Protein AF-A0A965GAX6-F1 (afdb_monomer)

Structure (mmCIF, N/CA/C/O backbone):
data_AF-A0A965GAX6-F1
#
_entry.id   AF-A0A965GAX6-F1
#
loop_
_atom_site.group_PDB
_atom_site.id
_atom_site.type_symbol
_atom_site.label_atom_id
_atom_site.label_alt_id
_atom_site.label_comp_id
_atom_site.label_asym_id
_atom_site.label_entity_id
_atom_site.label_seq_id
_atom_site.pdbx_PDB_ins_code
_atom_site.Cartn_x
_atom_site.Cartn_y
_atom_site.Cartn_z
_atom_site.occupancy
_atom_site.B_iso_or_equiv
_atom_site.auth_seq_id
_atom_site.auth_comp_id
_atom_site.auth_asym_id
_atom_site.auth_atom_id
_atom_site.pdbx_PDB_model_num
ATOM 1 N N . MET A 1 1 ? -53.857 -45.441 23.649 1.00 33.44 1 MET A N 1
ATOM 2 C CA . MET A 1 1 ? -52.771 -45.148 22.692 1.00 33.44 1 MET A CA 1
ATOM 3 C C . MET A 1 1 ? -52.715 -43.642 22.526 1.00 33.44 1 MET A C 1
ATOM 5 O O . MET A 1 1 ? -53.704 -43.081 22.079 1.00 33.44 1 MET A O 1
ATOM 9 N N . SER A 1 2 ? -51.611 -43.068 23.014 1.00 37.78 2 SER A N 1
ATOM 10 C CA . SER A 1 2 ? -51.094 -41.694 22.866 1.00 37.78 2 SER A CA 1
ATOM 11 C C . SER A 1 2 ? -52.055 -40.510 23.043 1.00 37.78 2 SER A C 1
ATOM 13 O O . SER A 1 2 ? -52.639 -40.011 22.083 1.00 37.78 2 SER A O 1
ATOM 15 N N . GLU A 1 3 ? -52.110 -40.015 24.280 1.00 40.03 3 GLU A N 1
ATOM 16 C CA . GLU A 1 3 ? -52.173 -38.578 24.556 1.00 40.03 3 GLU A CA 1
ATOM 17 C C . GLU A 1 3 ? -50.834 -37.959 24.119 1.00 40.03 3 GLU A C 1
ATOM 19 O O . GLU A 1 3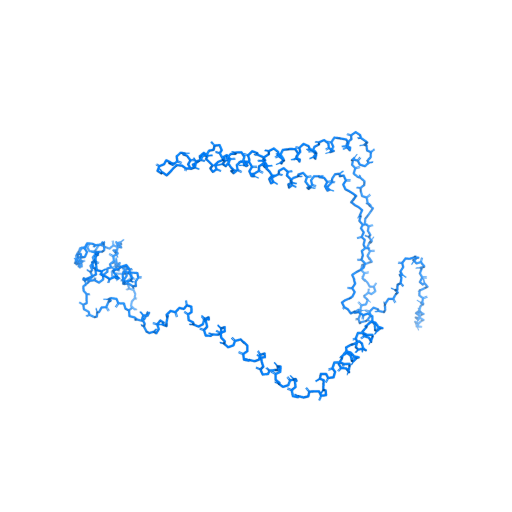 ? -49.796 -38.398 24.601 1.00 40.03 3 GLU A O 1
ATOM 24 N N . ASP A 1 4 ? -50.847 -36.969 23.226 1.00 37.69 4 ASP A N 1
ATOM 25 C CA . ASP A 1 4 ? -49.712 -36.057 23.028 1.00 37.69 4 ASP A CA 1
ATOM 26 C C . ASP A 1 4 ? -50.221 -34.634 23.263 1.00 37.69 4 ASP A C 1
ATOM 28 O O . ASP A 1 4 ? -50.725 -33.948 22.367 1.00 37.69 4 ASP A O 1
ATOM 32 N N . SER A 1 5 ? -50.149 -34.222 24.529 1.00 36.03 5 SER A N 1
ATOM 33 C CA . SER A 1 5 ? -50.304 -32.831 24.936 1.00 36.03 5 SER A CA 1
ATOM 34 C C . SER A 1 5 ? -49.083 -32.060 24.442 1.00 36.03 5 SER A C 1
ATOM 36 O O . SER A 1 5 ? -47.985 -32.213 24.974 1.00 36.03 5 SER A O 1
ATOM 38 N N . LYS A 1 6 ? -49.251 -31.230 23.409 1.00 36.69 6 LYS A N 1
ATOM 39 C CA . LYS A 1 6 ? -48.277 -30.182 23.086 1.00 36.69 6 LYS A CA 1
ATOM 40 C C . LYS A 1 6 ? -48.389 -29.096 24.149 1.00 36.69 6 LYS A C 1
ATOM 42 O O . LYS A 1 6 ? -49.099 -28.108 23.966 1.00 36.69 6 LYS A O 1
ATOM 47 N N . ASP A 1 7 ? -47.715 -29.312 25.270 1.00 33.94 7 ASP A N 1
ATOM 48 C CA . ASP A 1 7 ? -47.610 -28.322 26.329 1.00 33.94 7 ASP A CA 1
ATOM 49 C C . ASP A 1 7 ? -46.829 -27.108 25.810 1.00 33.94 7 ASP A C 1
ATOM 51 O O . ASP A 1 7 ? -45.638 -27.163 25.501 1.00 33.94 7 ASP A O 1
ATOM 55 N N . LEU A 1 8 ? -47.545 -25.990 25.696 1.00 38.66 8 LEU A N 1
ATOM 56 C CA . LEU A 1 8 ? -46.995 -24.659 25.479 1.00 38.66 8 LEU A CA 1
ATOM 57 C C . LEU A 1 8 ? -46.108 -24.307 26.678 1.00 38.66 8 LEU A C 1
ATOM 59 O O . LEU A 1 8 ? -46.596 -23.922 27.744 1.00 38.66 8 LEU A O 1
ATOM 63 N N . VAL A 1 9 ? -44.795 -24.457 26.512 1.00 38.19 9 VAL A N 1
ATOM 64 C CA . VAL A 1 9 ? -43.816 -24.067 27.528 1.00 38.19 9 VAL A CA 1
ATOM 65 C C . VAL A 1 9 ? -43.869 -22.551 27.702 1.00 38.19 9 VAL A C 1
ATOM 67 O O . VAL A 1 9 ? -43.568 -21.779 26.794 1.00 38.19 9 VAL A O 1
ATOM 70 N N . LYS A 1 10 ? -44.281 -22.135 28.901 1.00 36.78 10 LYS A N 1
ATOM 71 C CA . LYS A 1 10 ? -44.356 -20.740 29.335 1.00 36.78 10 LYS A CA 1
ATOM 72 C C . LYS A 1 10 ? -42.957 -20.115 29.314 1.00 36.78 10 LYS A C 1
ATOM 74 O O . LYS A 1 10 ? -42.050 -20.565 30.010 1.00 36.78 10 LYS A O 1
ATOM 79 N N . GLN A 1 11 ? -42.829 -19.073 28.505 1.00 38.09 11 GLN A N 1
ATOM 80 C CA . GLN A 1 11 ? -41.646 -18.250 28.292 1.00 38.09 11 GLN A CA 1
ATOM 81 C C . GLN A 1 11 ? -41.170 -17.620 29.612 1.00 38.09 11 GLN A C 1
ATOM 83 O O . GLN A 1 11 ? -41.944 -16.977 30.325 1.00 38.09 11 GLN A O 1
ATOM 88 N N . VAL A 1 12 ? -39.904 -17.856 29.965 1.00 38.06 12 VAL A N 1
ATOM 89 C CA . VAL A 1 12 ? -39.266 -17.296 31.163 1.00 38.06 12 VAL A CA 1
ATOM 90 C C . VAL A 1 12 ? -38.722 -15.910 30.823 1.00 38.06 12 VAL A C 1
ATOM 92 O O . VAL A 1 12 ? -37.921 -15.751 29.910 1.00 38.06 12 VAL A O 1
ATOM 95 N N . ASP A 1 13 ? -39.193 -14.933 31.587 1.00 38.88 13 ASP A N 1
ATOM 96 C CA . ASP A 1 13 ? -38.964 -13.491 31.494 1.00 38.88 13 ASP A CA 1
ATOM 97 C C . ASP A 1 13 ? -37.466 -13.106 31.554 1.00 38.88 13 ASP A C 1
ATOM 99 O O . ASP A 1 13 ? -36.865 -13.031 32.632 1.00 38.88 13 ASP A O 1
ATOM 103 N N . SER A 1 14 ? -36.842 -12.859 30.393 1.00 39.47 14 SER A N 1
ATOM 104 C CA . SER A 1 14 ? -35.519 -12.229 30.296 1.00 39.47 14 SER A CA 1
ATOM 105 C C . SER A 1 14 ? -35.677 -10.737 29.998 1.00 39.47 14 SER A C 1
ATOM 107 O O . SER A 1 14 ? -35.885 -10.330 28.858 1.00 39.47 14 SER A O 1
ATOM 109 N N . ARG A 1 15 ? -35.542 -9.919 31.043 1.00 33.81 15 ARG A N 1
ATOM 110 C CA . ARG A 1 15 ? -35.735 -8.454 31.091 1.00 33.81 15 ARG A CA 1
ATOM 111 C C . ARG A 1 15 ? -34.813 -7.587 30.195 1.00 33.81 15 ARG A C 1
ATOM 113 O O . ARG A 1 15 ? -34.631 -6.412 30.496 1.00 33.81 15 ARG A O 1
ATOM 120 N N . TYR A 1 16 ? -34.247 -8.119 29.107 1.00 40.03 16 TYR A N 1
ATOM 121 C CA . TYR A 1 16 ? -33.318 -7.397 28.217 1.00 40.03 16 TYR A CA 1
ATOM 122 C C . TYR A 1 16 ? -33.549 -7.579 26.700 1.00 40.03 16 TYR A C 1
ATOM 124 O O . TYR A 1 16 ? -32.752 -7.064 25.920 1.00 40.03 16 TYR A O 1
ATOM 132 N N . SER A 1 17 ? -34.610 -8.251 26.235 1.00 41.00 17 SER A N 1
ATOM 133 C CA . SER A 1 17 ? -34.906 -8.338 24.792 1.00 41.00 17 SER A CA 1
ATOM 134 C C . SER A 1 17 ? -35.806 -7.180 24.349 1.00 41.00 17 SER A C 1
ATOM 136 O O . SER A 1 17 ? -37.013 -7.202 24.587 1.00 41.00 17 SER A O 1
ATOM 138 N N . GLU A 1 18 ? -35.242 -6.158 23.706 1.00 48.66 18 GLU A N 1
ATOM 139 C CA . GLU A 1 18 ? -36.025 -4.991 23.267 1.00 48.66 18 GLU A CA 1
ATOM 140 C C . GLU A 1 18 ? -36.975 -5.322 22.093 1.00 48.66 18 GLU A C 1
ATOM 142 O O . GLU A 1 18 ? -37.971 -4.632 21.922 1.00 48.66 18 GLU A O 1
ATOM 147 N N . HIS A 1 19 ? -36.763 -6.429 21.359 1.00 50.81 19 HIS A N 1
ATOM 148 C CA . HIS A 1 19 ? -37.740 -7.001 20.418 1.00 50.81 19 HIS A CA 1
ATOM 149 C C . HIS A 1 19 ? -37.522 -8.509 20.198 1.00 50.81 19 HIS A C 1
ATOM 151 O O . HIS A 1 19 ? -36.424 -8.930 19.843 1.00 50.81 19 HIS A O 1
ATOM 157 N N . GLU A 1 20 ? -38.578 -9.314 20.346 1.00 47.25 20 GLU A N 1
ATOM 158 C CA . GLU A 1 20 ? -38.609 -10.704 19.874 1.00 47.25 20 GLU A CA 1
ATOM 159 C C . GLU A 1 20 ? -39.008 -10.742 18.398 1.00 47.25 20 GLU A C 1
ATOM 161 O O . GLU A 1 20 ? -40.070 -10.249 18.016 1.00 47.25 20 GLU A O 1
ATOM 166 N N . TYR A 1 21 ? -38.156 -11.326 17.558 1.00 55.50 21 TYR A N 1
ATOM 167 C CA . TYR A 1 21 ? -38.427 -11.497 16.133 1.00 55.50 21 TYR A CA 1
ATOM 168 C C . TYR A 1 21 ? -38.788 -12.955 15.837 1.00 55.50 21 TYR A C 1
ATOM 170 O O . TYR A 1 21 ? -38.125 -13.873 16.320 1.00 55.50 21 TYR A O 1
ATOM 178 N N . GLU A 1 22 ? -39.803 -13.178 14.996 1.00 55.16 22 GLU A N 1
ATOM 179 C CA . GLU A 1 22 ? -40.126 -14.520 14.506 1.00 55.16 22 GLU A CA 1
ATOM 180 C C . GLU A 1 22 ? -38.924 -15.115 13.757 1.00 55.16 22 GLU A C 1
ATOM 182 O O . GLU A 1 22 ? -38.355 -14.505 12.849 1.00 55.16 22 GLU A O 1
ATOM 187 N N . THR A 1 23 ? -38.544 -16.341 14.110 1.00 55.00 23 THR A N 1
ATOM 188 C CA . THR A 1 23 ? -37.347 -17.045 13.619 1.00 55.00 23 THR A CA 1
ATOM 189 C C . THR A 1 23 ? -37.409 -17.467 12.140 1.00 55.00 23 THR A C 1
ATOM 191 O O . THR A 1 23 ? -36.519 -18.171 11.651 1.00 55.00 23 THR A O 1
ATOM 194 N N . GLY A 1 24 ? -38.412 -17.008 11.387 1.00 65.44 24 GLY A N 1
ATOM 195 C CA . GLY A 1 24 ? -38.603 -17.324 9.973 1.00 65.44 24 GLY A CA 1
ATOM 196 C C . GLY A 1 24 ? -38.674 -18.835 9.716 1.00 65.44 24 GLY A C 1
ATOM 197 O O . GLY A 1 24 ? -39.290 -19.580 10.466 1.00 65.44 24 GLY A O 1
ATOM 198 N N . LEU A 1 25 ? -38.020 -19.303 8.647 1.00 56.28 25 LEU A N 1
ATOM 199 C CA . LEU A 1 25 ? -38.002 -20.713 8.215 1.00 56.28 25 LEU A CA 1
ATOM 200 C C . LEU A 1 25 ? -36.963 -21.589 8.947 1.00 56.28 25 LEU A C 1
ATOM 202 O O . LEU A 1 25 ? -36.591 -22.656 8.453 1.00 56.28 25 LEU A O 1
ATOM 206 N N . ARG A 1 26 ? -36.430 -21.143 10.090 1.00 55.78 26 ARG A N 1
ATOM 207 C CA . ARG A 1 26 ? -35.401 -21.894 10.814 1.00 55.78 26 ARG A CA 1
ATOM 208 C C . ARG A 1 26 ? -36.009 -23.172 11.401 1.00 55.78 26 ARG A C 1
ATOM 210 O O . ARG A 1 26 ? -36.805 -23.113 12.329 1.00 55.78 26 ARG A O 1
ATOM 217 N N . VAL A 1 27 ? -35.597 -24.329 10.882 1.00 60.97 27 VAL A N 1
ATOM 218 C CA . VAL A 1 27 ? -35.915 -25.637 11.474 1.00 60.97 27 VAL A CA 1
ATOM 219 C C . VAL A 1 27 ? -35.155 -25.748 12.795 1.00 60.97 27 VAL A C 1
ATOM 221 O O . VAL A 1 27 ? -33.930 -25.865 12.812 1.00 60.97 27 VAL A O 1
ATOM 224 N N . ILE A 1 28 ? -35.877 -25.641 13.908 1.00 63.84 28 ILE A N 1
ATOM 225 C CA . ILE A 1 28 ? -35.333 -25.879 15.245 1.00 63.84 28 ILE A CA 1
ATOM 226 C C . ILE A 1 28 ? -35.359 -27.393 15.446 1.00 63.84 28 ILE A C 1
ATOM 228 O O . ILE A 1 28 ? -36.426 -27.987 15.563 1.00 63.84 28 ILE A O 1
ATOM 232 N N . HIS A 1 29 ? -34.191 -28.029 15.417 1.00 67.56 29 HIS A N 1
ATOM 233 C CA . HIS A 1 29 ? -34.081 -29.433 15.798 1.00 67.56 29 HIS A CA 1
ATOM 234 C C . HIS A 1 29 ? -34.275 -29.533 17.315 1.00 67.56 29 HIS A C 1
ATOM 236 O O . HIS A 1 29 ? -33.551 -28.875 18.057 1.00 67.56 29 HIS A O 1
ATOM 242 N N . GLU A 1 30 ? -35.241 -30.330 17.775 1.00 69.81 30 GLU A N 1
ATOM 243 C CA . GLU A 1 30 ? -35.495 -30.535 19.212 1.00 69.81 30 GLU A CA 1
ATOM 244 C C . GLU A 1 30 ? -34.279 -31.150 19.928 1.00 69.81 30 GLU A C 1
ATOM 246 O O . GLU A 1 30 ? -34.018 -30.835 21.086 1.00 69.81 30 GLU A O 1
ATOM 251 N N . ASP A 1 31 ? -33.465 -31.916 19.192 1.00 73.50 31 ASP A N 1
ATOM 252 C CA . ASP A 1 31 ? -32.196 -32.492 19.654 1.00 73.50 31 ASP A CA 1
ATOM 253 C C . ASP A 1 31 ? -30.989 -31.537 19.512 1.00 73.50 31 ASP A C 1
ATOM 255 O O . ASP A 1 31 ? -29.836 -31.952 19.662 1.00 73.50 31 ASP A O 1
ATOM 259 N N . ALA A 1 32 ? -31.203 -30.261 19.167 1.00 74.81 32 ALA A N 1
ATOM 260 C CA . ALA A 1 32 ? -30.107 -29.305 19.050 1.00 74.81 32 ALA A CA 1
ATOM 261 C C . ALA A 1 32 ? -29.446 -29.075 20.416 1.00 74.81 32 ALA A C 1
ATOM 263 O O . ALA A 1 32 ? -30.103 -28.751 21.406 1.00 74.81 32 ALA A O 1
ATOM 264 N N . VAL A 1 33 ? -28.116 -29.193 20.452 1.00 77.81 33 VAL A N 1
ATOM 265 C CA . VAL A 1 33 ? -27.318 -28.870 21.639 1.00 77.81 33 VAL A CA 1
ATOM 266 C C . VAL A 1 33 ? -27.621 -27.430 22.053 1.00 77.81 33 VAL A C 1
ATOM 268 O O . VAL A 1 33 ? -27.423 -26.496 21.273 1.00 77.81 33 VAL A O 1
ATOM 271 N N . LYS A 1 34 ? -28.130 -27.264 23.278 1.00 77.88 34 LYS A N 1
ATOM 272 C CA . LYS A 1 34 ? -28.469 -25.957 23.842 1.00 77.88 34 LYS A CA 1
ATOM 273 C C . LYS A 1 34 ? -27.212 -25.096 23.928 1.00 77.88 34 LYS A C 1
ATOM 275 O O . LYS A 1 34 ? -26.165 -25.590 24.343 1.00 77.88 34 LYS A O 1
ATOM 280 N N . ASP A 1 35 ? -27.339 -23.826 23.555 1.00 77.75 35 ASP A N 1
ATOM 281 C CA . ASP A 1 35 ? -26.246 -22.865 23.676 1.00 77.75 35 ASP A CA 1
ATOM 282 C C . ASP A 1 35 ? -25.767 -22.822 25.142 1.00 77.75 35 ASP A C 1
ATOM 284 O O . ASP A 1 35 ? -26.579 -22.530 26.031 1.00 77.75 35 ASP A O 1
ATOM 288 N N . PRO A 1 36 ? -24.495 -23.171 25.424 1.00 79.19 36 PRO A N 1
ATOM 289 C CA . PRO A 1 36 ? -23.956 -23.148 26.780 1.00 79.19 36 PRO A CA 1
ATOM 290 C C . PRO A 1 36 ? -23.852 -21.727 27.361 1.00 79.19 36 PRO A C 1
ATOM 292 O O . PRO A 1 36 ? -23.627 -21.594 28.564 1.00 79.19 36 PRO A O 1
ATOM 295 N N . GLY A 1 37 ? -24.058 -20.682 26.552 1.00 82.31 37 GLY A N 1
ATOM 296 C CA . GLY A 1 37 ? -23.963 -19.288 26.967 1.00 82.31 37 GLY A CA 1
ATOM 297 C C . GLY A 1 37 ? -22.517 -18.805 27.094 1.00 82.31 37 GLY A C 1
ATOM 298 O O . GLY A 1 37 ? -21.566 -19.498 26.729 1.00 82.31 37 GLY A O 1
ATOM 299 N N . LEU A 1 38 ? -22.350 -17.582 27.604 1.00 79.38 38 LEU A N 1
ATOM 300 C CA . LEU A 1 38 ? -21.030 -16.993 27.825 1.00 79.38 38 LEU A CA 1
ATOM 301 C C . LEU A 1 38 ? -20.312 -17.650 29.005 1.00 79.38 38 LEU A C 1
ATOM 303 O O . LEU A 1 38 ? -20.889 -17.845 30.078 1.00 79.38 38 LEU A O 1
ATOM 307 N N . GLU A 1 39 ? -19.026 -17.943 28.817 1.00 82.12 39 GLU A N 1
ATOM 308 C CA . GLU A 1 39 ? -18.168 -18.390 29.908 1.00 82.12 39 GLU A CA 1
ATOM 309 C C . GLU A 1 39 ? -17.978 -17.279 30.962 1.00 82.12 39 GLU A C 1
ATOM 311 O O . GLU A 1 39 ? -18.010 -16.092 30.626 1.00 82.12 39 GLU A O 1
ATOM 316 N N . PRO A 1 40 ? -17.791 -17.621 32.253 1.00 84.25 40 PRO A N 1
ATOM 317 C CA . PRO A 1 40 ? -17.543 -16.618 33.282 1.00 84.25 40 PRO A CA 1
ATOM 318 C C . PRO A 1 40 ? -16.272 -15.807 32.996 1.00 84.25 40 PRO A C 1
ATOM 320 O O . PRO A 1 40 ? -15.191 -16.381 32.852 1.00 84.25 40 PRO A O 1
ATOM 323 N N . HIS A 1 41 ? -16.396 -14.476 33.000 1.00 84.38 41 HIS A N 1
ATOM 324 C CA . HIS A 1 41 ? -15.281 -13.561 32.751 1.00 84.38 41 HIS A CA 1
ATOM 325 C C . HIS A 1 41 ? -14.085 -13.839 33.675 1.00 84.38 41 HIS A C 1
ATOM 327 O O . HIS A 1 41 ? -14.193 -13.847 34.912 1.00 84.38 41 HIS A O 1
ATOM 333 N N . ARG A 1 42 ? -12.906 -14.035 33.079 1.00 85.31 42 ARG A N 1
ATOM 334 C CA . ARG A 1 42 ? -11.678 -14.317 33.823 1.00 85.31 42 ARG A CA 1
ATOM 335 C C . ARG A 1 42 ? -10.947 -13.026 34.187 1.00 85.31 42 ARG A C 1
ATOM 337 O O . ARG A 1 42 ? -10.139 -12.515 33.424 1.00 85.31 42 ARG A O 1
ATOM 344 N N . VAL A 1 43 ? -11.088 -12.617 35.445 1.00 86.00 43 VAL A N 1
ATOM 345 C CA . VAL A 1 43 ? -10.400 -11.434 35.991 1.00 86.00 43 VAL A CA 1
ATOM 346 C C . VAL A 1 43 ? -8.868 -11.570 35.935 1.00 86.00 43 VAL A C 1
ATOM 348 O O . VAL A 1 43 ? -8.296 -12.536 36.473 1.00 86.00 43 VAL A O 1
ATOM 351 N N . ARG A 1 44 ? -8.187 -10.574 35.352 1.00 87.19 44 ARG A N 1
ATOM 352 C CA . ARG A 1 44 ? -6.722 -10.546 35.208 1.00 87.19 44 ARG A CA 1
ATOM 353 C C . ARG A 1 44 ? -6.024 -10.226 36.531 1.00 87.19 44 ARG A C 1
ATOM 355 O O . ARG A 1 44 ? -6.618 -9.785 37.511 1.00 87.19 44 ARG A O 1
ATOM 362 N N . MET A 1 45 ? -4.710 -10.449 36.579 1.00 86.94 45 MET A N 1
ATOM 363 C CA . MET A 1 45 ? -3.904 -10.124 37.768 1.00 86.94 45 MET A CA 1
ATOM 364 C C . MET A 1 45 ? -3.764 -8.614 38.000 1.00 86.94 45 MET A C 1
ATOM 366 O O . MET A 1 45 ? -3.626 -8.186 39.145 1.00 86.94 45 MET A O 1
ATOM 370 N N . THR A 1 46 ? -3.792 -7.824 36.927 1.00 87.62 46 THR A N 1
ATOM 371 C CA . THR A 1 46 ? -3.760 -6.357 36.973 1.00 87.62 46 THR A CA 1
ATOM 372 C C . THR A 1 46 ? -5.010 -5.799 37.644 1.00 87.62 46 THR A C 1
ATOM 374 O O . THR A 1 46 ? -4.877 -4.946 38.512 1.00 87.62 46 THR A O 1
ATOM 377 N N . ASP A 1 47 ? -6.181 -6.377 37.371 1.00 86.75 47 ASP A N 1
ATOM 378 C CA . ASP A 1 47 ? -7.450 -5.961 37.984 1.00 86.75 47 ASP A CA 1
ATOM 379 C C . ASP A 1 47 ? -7.544 -6.361 39.473 1.00 86.75 47 ASP A C 1
ATOM 381 O O . ASP A 1 47 ? -8.183 -5.689 40.278 1.00 86.75 47 ASP A O 1
ATOM 385 N N . LYS A 1 48 ? -6.867 -7.446 39.880 1.00 89.88 48 LYS A N 1
ATOM 386 C CA . LYS A 1 48 ? -6.841 -7.918 41.281 1.00 89.88 48 LYS A CA 1
ATOM 387 C C . LYS A 1 48 ? -5.877 -7.140 42.177 1.00 89.88 48 LYS A C 1
ATOM 389 O O . LYS A 1 48 ? -6.015 -7.172 43.399 1.00 89.88 48 LYS A O 1
ATOM 394 N N . SER A 1 49 ? -4.833 -6.532 41.611 1.00 92.62 49 SER A N 1
ATOM 395 C CA . SER A 1 49 ? -3.709 -5.997 42.381 1.00 92.62 49 SER A CA 1
ATOM 396 C C . SER A 1 49 ? -3.168 -4.700 41.794 1.00 92.62 49 SER A C 1
ATOM 398 O O . SER A 1 49 ? -2.484 -4.700 40.770 1.00 92.62 49 SER A O 1
ATOM 400 N N . VAL A 1 50 ? -3.301 -3.619 42.568 1.00 92.88 50 VAL A N 1
ATOM 401 C CA . VAL A 1 50 ? -2.750 -2.285 42.254 1.00 92.88 50 VAL A CA 1
ATOM 402 C C . VAL A 1 50 ? -1.242 -2.326 41.960 1.00 92.88 50 VAL A C 1
ATOM 404 O O . VAL A 1 50 ? -0.718 -1.532 41.181 1.00 92.88 50 VAL A O 1
ATOM 407 N N . LYS A 1 51 ? -0.494 -3.258 42.569 1.00 94.19 51 LYS A N 1
ATOM 408 C CA . LYS A 1 51 ? 0.945 -3.417 42.298 1.00 94.19 51 LYS A CA 1
ATOM 409 C C . LYS A 1 51 ? 1.202 -3.913 40.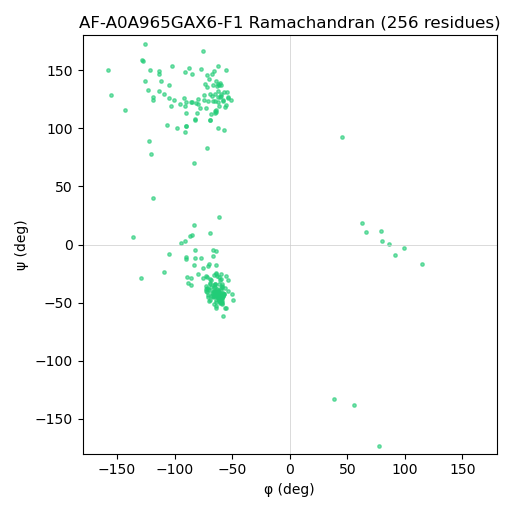871 1.00 94.19 51 LYS A C 1
ATOM 411 O O . LYS A 1 51 ? 2.135 -3.437 40.227 1.00 94.19 51 LYS A O 1
ATOM 416 N N . HIS A 1 52 ? 0.402 -4.866 40.396 1.00 91.19 52 HIS A N 1
ATOM 417 C CA . HIS A 1 52 ? 0.542 -5.439 39.0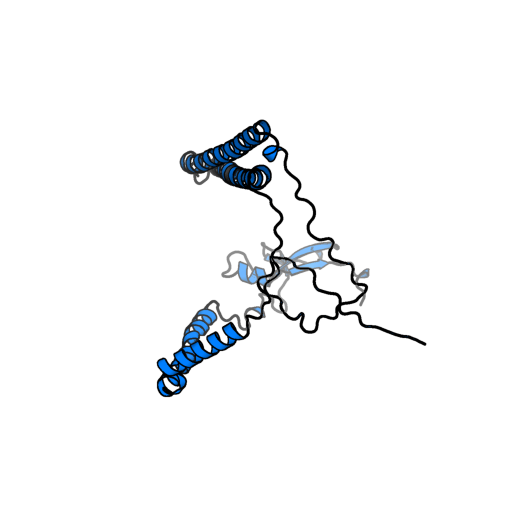57 1.00 91.19 52 HIS A CA 1
ATOM 418 C C . HIS A 1 52 ? 0.076 -4.447 37.993 1.00 91.19 52 HIS A C 1
ATOM 420 O O . HIS A 1 52 ? 0.770 -4.273 36.994 1.00 91.19 52 HIS A O 1
ATOM 426 N N . GLU A 1 53 ? -1.012 -3.726 38.260 1.00 93.25 53 GLU A N 1
ATOM 427 C CA . GLU A 1 53 ? -1.478 -2.610 37.436 1.00 93.25 53 GLU A CA 1
ATOM 428 C C . GLU A 1 53 ? -0.381 -1.546 37.253 1.00 93.25 53 GLU A C 1
ATOM 430 O O . GLU A 1 53 ? 0.029 -1.255 36.131 1.00 93.25 53 GLU A O 1
ATOM 435 N N . LYS A 1 54 ? 0.196 -1.032 38.351 1.00 95.44 54 LYS A N 1
ATOM 436 C CA . LYS A 1 54 ? 1.277 -0.027 38.294 1.00 95.44 54 LYS A CA 1
ATOM 437 C C . LYS A 1 54 ? 2.503 -0.512 37.521 1.00 95.44 54 LYS A C 1
ATOM 439 O O . LYS A 1 54 ? 3.180 0.288 36.877 1.00 95.44 54 LYS A O 1
ATOM 444 N N . ASN A 1 55 ? 2.819 -1.802 37.593 1.00 95.50 55 ASN A N 1
ATOM 445 C CA . ASN A 1 55 ? 3.920 -2.376 36.826 1.00 95.50 55 ASN A CA 1
ATOM 446 C C . ASN A 1 55 ? 3.597 -2.438 35.327 1.00 95.50 55 ASN A C 1
ATOM 448 O O . ASN A 1 55 ? 4.443 -2.039 34.528 1.00 95.50 55 ASN A O 1
ATOM 452 N N . ALA A 1 56 ? 2.384 -2.854 34.952 1.00 94.44 56 ALA A N 1
ATOM 453 C CA . ALA A 1 56 ? 1.930 -2.850 33.562 1.00 94.44 56 ALA A CA 1
ATOM 454 C C . ALA A 1 56 ? 1.921 -1.424 32.978 1.00 94.44 56 ALA A C 1
ATOM 456 O O . ALA A 1 56 ? 2.465 -1.195 31.900 1.00 94.44 56 ALA A O 1
ATOM 457 N N . VAL A 1 57 ? 1.438 -0.429 33.734 1.00 96.69 57 VAL A N 1
ATOM 458 C CA . VAL A 1 57 ? 1.475 0.992 33.332 1.00 96.69 57 VAL A CA 1
ATOM 459 C C . VAL A 1 57 ? 2.901 1.460 33.033 1.00 96.69 57 VAL A C 1
ATOM 461 O O . VAL A 1 57 ? 3.129 2.144 32.034 1.00 96.69 57 VAL A O 1
ATOM 464 N N . ARG A 1 58 ? 3.885 1.077 33.856 1.00 97.25 58 ARG A N 1
ATOM 465 C CA . ARG A 1 58 ? 5.297 1.420 33.612 1.00 97.25 58 ARG A CA 1
ATOM 466 C C . ARG A 1 58 ? 5.845 0.743 32.360 1.00 97.25 58 ARG A C 1
ATOM 468 O O . ARG A 1 58 ? 6.580 1.385 31.619 1.00 97.25 58 ARG A O 1
ATOM 475 N N . GLN A 1 59 ? 5.492 -0.520 32.119 1.00 96.94 59 GLN A N 1
ATOM 476 C CA . GLN A 1 59 ? 5.921 -1.262 30.929 1.00 96.94 59 GLN A CA 1
ATOM 477 C C . GLN A 1 59 ? 5.355 -0.640 29.647 1.00 96.94 59 GLN A C 1
ATOM 479 O O . GLN A 1 59 ? 6.115 -0.362 28.722 1.00 96.94 59 GLN A O 1
ATOM 484 N N . VAL A 1 60 ? 4.053 -0.341 29.621 1.00 97.62 60 VAL A N 1
ATOM 485 C CA . VAL A 1 60 ? 3.402 0.369 28.506 1.00 97.62 60 VAL A CA 1
ATOM 486 C C . VAL A 1 60 ? 4.048 1.735 28.282 1.00 97.62 60 VAL A C 1
ATOM 488 O O . VAL A 1 60 ? 4.458 2.053 27.168 1.00 97.62 60 VAL A O 1
ATOM 491 N N . THR A 1 61 ? 4.198 2.525 29.349 1.00 97.94 61 THR A N 1
ATOM 492 C CA . THR A 1 61 ? 4.815 3.857 29.271 1.00 97.94 61 THR A CA 1
ATOM 493 C C . THR A 1 61 ? 6.238 3.779 28.720 1.00 97.94 61 THR A C 1
ATOM 495 O O . THR A 1 61 ? 6.594 4.562 27.845 1.00 97.94 61 THR A O 1
ATOM 498 N N . LEU A 1 62 ? 7.048 2.818 29.177 1.00 98.06 62 LEU A N 1
ATOM 499 C CA . LEU A 1 62 ? 8.410 2.618 28.680 1.00 98.06 62 LEU A CA 1
ATOM 500 C C . LEU A 1 62 ? 8.426 2.318 27.175 1.00 98.06 62 LEU A C 1
ATOM 502 O O . LEU A 1 62 ? 9.232 2.899 26.455 1.00 98.06 62 LEU A O 1
ATOM 506 N N . LEU A 1 63 ? 7.529 1.455 26.690 1.00 98.00 63 LEU A N 1
ATOM 507 C CA . LEU A 1 63 ? 7.425 1.118 25.266 1.00 98.00 63 LEU A CA 1
ATOM 508 C C . LEU A 1 63 ? 7.042 2.335 24.413 1.00 98.00 63 LEU A C 1
ATOM 510 O O . LEU A 1 63 ? 7.634 2.561 23.357 1.00 98.00 63 LEU A O 1
ATOM 514 N N . PHE A 1 64 ? 6.115 3.166 24.893 1.00 98.19 64 PHE A N 1
ATOM 515 C CA . PHE A 1 64 ? 5.764 4.417 24.220 1.00 98.19 64 PHE A CA 1
ATOM 516 C C . PHE A 1 64 ? 6.892 5.449 24.263 1.00 98.19 64 PHE A C 1
ATOM 518 O O . PHE A 1 64 ? 7.128 6.132 23.270 1.00 98.19 64 PHE A O 1
ATOM 525 N N . VAL A 1 65 ? 7.656 5.527 25.353 1.00 98.31 65 VAL A N 1
ATOM 526 C CA . VAL A 1 65 ? 8.855 6.376 25.412 1.00 98.31 65 VAL A CA 1
ATOM 527 C C . VAL A 1 65 ? 9.925 5.894 24.431 1.00 98.31 65 VAL A C 1
ATOM 529 O O . VAL A 1 65 ? 10.474 6.712 23.698 1.00 98.31 65 VAL A O 1
ATOM 532 N N . ILE A 1 66 ? 10.178 4.585 24.343 1.00 98.12 66 ILE A N 1
ATOM 533 C CA . ILE A 1 66 ? 11.089 4.008 23.340 1.00 98.12 66 ILE A CA 1
ATOM 534 C C . ILE A 1 66 ? 10.618 4.358 21.927 1.00 98.12 66 ILE A C 1
ATOM 536 O O . ILE A 1 66 ? 11.436 4.737 21.094 1.00 98.12 66 ILE A O 1
ATOM 540 N N . SER A 1 67 ? 9.310 4.299 21.668 1.00 98.50 67 SER A N 1
ATOM 541 C CA . SER A 1 67 ? 8.738 4.704 20.382 1.00 98.50 67 SER A CA 1
ATOM 542 C C . SER A 1 67 ? 8.997 6.178 20.055 1.00 98.50 67 SER A C 1
ATOM 544 O O . SER A 1 67 ? 9.446 6.504 18.953 1.00 98.50 67 SER A O 1
ATOM 546 N N . MET A 1 68 ? 8.759 7.076 21.016 1.00 98.44 68 MET A N 1
ATOM 547 C CA . MET A 1 68 ? 9.016 8.508 20.847 1.00 98.44 68 MET A CA 1
ATOM 548 C C . MET A 1 68 ? 10.498 8.773 20.561 1.00 98.44 68 MET A C 1
ATOM 550 O O . MET A 1 68 ? 10.827 9.487 19.613 1.00 98.44 68 MET A O 1
ATOM 554 N N . LEU A 1 69 ? 11.392 8.149 21.333 1.00 98.25 69 LEU A N 1
ATOM 555 C CA . LEU A 1 69 ? 12.837 8.281 21.152 1.00 98.25 69 LEU A CA 1
ATOM 556 C C . LEU A 1 69 ? 13.306 7.686 19.820 1.00 98.25 69 LEU A C 1
ATOM 558 O O . LEU A 1 69 ? 14.121 8.304 19.145 1.00 98.25 69 LEU A O 1
ATOM 562 N N . GLY A 1 70 ? 12.774 6.532 19.411 1.00 98.12 70 GLY A N 1
ATOM 563 C CA . GLY A 1 70 ? 13.080 5.900 18.127 1.00 98.12 70 GLY A CA 1
ATOM 564 C C . GLY A 1 70 ? 12.667 6.770 16.940 1.00 98.12 70 GLY A C 1
ATOM 565 O O . GLY A 1 70 ? 13.469 7.007 16.039 1.00 98.12 70 GLY A O 1
ATOM 566 N N . SER A 1 71 ? 11.455 7.329 16.980 1.00 98.12 71 SER A N 1
ATOM 567 C CA . SER A 1 71 ? 10.957 8.248 15.948 1.00 98.12 71 SER A CA 1
ATOM 568 C C . SER A 1 71 ? 11.787 9.535 15.869 1.00 98.12 71 SER A C 1
ATOM 570 O O . SER A 1 71 ? 12.168 9.962 14.779 1.00 98.12 71 SER A O 1
ATOM 572 N N . ALA A 1 72 ? 12.131 10.130 17.016 1.00 98.12 72 ALA A N 1
ATOM 573 C CA . ALA A 1 72 ? 13.020 11.291 17.063 1.00 98.12 72 ALA A CA 1
ATOM 574 C C . ALA A 1 72 ? 14.429 10.952 16.544 1.00 98.12 72 ALA A C 1
ATOM 576 O O . ALA A 1 72 ? 15.016 11.726 15.789 1.00 98.12 72 ALA A O 1
ATOM 577 N N . PHE A 1 73 ? 14.951 9.774 16.894 1.00 98.00 73 PHE A N 1
ATOM 578 C CA . PHE A 1 73 ? 16.240 9.284 16.415 1.00 98.00 73 PHE A CA 1
ATOM 579 C C . PHE A 1 73 ? 16.242 9.032 14.905 1.00 98.00 73 PHE A C 1
ATOM 581 O O . PHE A 1 73 ? 17.241 9.329 14.256 1.00 98.00 73 PHE A O 1
ATOM 588 N N . ALA A 1 74 ? 15.146 8.541 14.321 1.00 97.62 74 ALA A N 1
ATOM 589 C CA . ALA A 1 74 ? 15.021 8.378 12.874 1.00 97.62 74 ALA A CA 1
ATOM 590 C C . ALA A 1 74 ? 15.134 9.728 12.153 1.00 97.62 74 ALA A C 1
ATOM 592 O O . ALA A 1 74 ? 15.926 9.870 11.221 1.00 97.62 74 ALA A O 1
ATOM 593 N N . LEU A 1 75 ? 14.395 10.734 12.635 1.00 97.38 75 LEU A N 1
ATOM 594 C CA . LEU A 1 75 ? 14.439 12.088 12.087 1.00 97.38 75 LEU A CA 1
ATOM 595 C C . LEU A 1 75 ? 15.836 12.702 12.223 1.00 97.38 75 LEU A C 1
ATOM 597 O O . LEU A 1 75 ? 16.365 13.251 11.262 1.00 97.38 75 LEU A O 1
ATOM 601 N N . TYR A 1 76 ? 16.455 12.570 13.397 1.00 97.44 76 TYR A N 1
ATOM 602 C CA . TYR A 1 76 ? 17.830 13.006 13.617 1.00 97.44 76 TYR A CA 1
ATOM 603 C C . TYR A 1 76 ? 18.810 12.299 12.667 1.00 97.44 76 TYR A C 1
ATOM 605 O O . TYR A 1 76 ? 19.608 12.960 12.006 1.00 97.44 76 TYR A O 1
ATOM 613 N N . SER A 1 77 ? 18.722 10.971 12.549 1.00 96.44 77 SER A N 1
ATOM 614 C CA . SER A 1 77 ? 19.622 10.154 11.722 1.00 96.44 77 SER A CA 1
ATOM 615 C C . SER A 1 77 ? 19.545 10.513 10.241 1.00 96.44 77 SER A C 1
ATOM 617 O O . SER A 1 77 ? 20.567 10.486 9.559 1.00 96.44 77 SER A O 1
ATOM 619 N N . TYR A 1 78 ? 18.360 10.897 9.756 1.00 94.19 78 TYR A N 1
ATOM 620 C CA . TYR A 1 78 ? 18.177 11.364 8.382 1.00 94.19 78 TYR A CA 1
ATOM 621 C C . TYR A 1 78 ? 19.070 12.572 8.053 1.00 94.19 78 TYR A C 1
ATOM 623 O O . TYR A 1 78 ? 19.680 12.609 6.987 1.00 94.19 78 TYR A O 1
ATOM 631 N N . PHE A 1 79 ? 19.183 13.536 8.975 1.00 95.00 79 PHE A N 1
ATOM 632 C CA . PHE A 1 79 ? 20.002 14.737 8.778 1.00 95.00 79 PHE A CA 1
ATOM 633 C C . PHE A 1 79 ? 21.462 14.558 9.214 1.00 95.00 79 PHE A C 1
ATOM 635 O O . PHE A 1 79 ? 22.354 15.152 8.613 1.00 95.00 79 PHE A O 1
ATOM 642 N N . ALA A 1 80 ? 21.720 13.754 10.247 1.00 95.50 80 ALA A N 1
ATOM 643 C CA . ALA A 1 80 ? 23.061 13.554 10.795 1.00 95.50 80 ALA A CA 1
ATOM 644 C C . ALA A 1 80 ? 23.968 12.699 9.891 1.00 95.50 80 ALA A C 1
ATOM 646 O O . ALA A 1 80 ? 25.187 12.868 9.924 1.00 95.50 80 ALA A O 1
ATOM 647 N N . PHE A 1 81 ? 23.394 11.807 9.074 1.00 94.12 81 PHE A N 1
ATOM 648 C CA . PHE A 1 81 ? 24.137 10.909 8.183 1.00 94.12 81 PHE A CA 1
ATOM 649 C C . PHE A 1 81 ? 23.743 11.125 6.713 1.00 94.12 81 PHE A C 1
ATOM 651 O O . PHE A 1 81 ? 22.973 10.334 6.178 1.00 94.12 81 PHE A O 1
ATOM 658 N N . PRO A 1 82 ? 24.221 12.173 6.022 1.00 92.25 82 PRO A N 1
ATOM 659 C CA . PRO A 1 82 ? 23.859 12.419 4.627 1.00 92.25 82 PRO A CA 1
ATOM 660 C C . PRO A 1 82 ? 24.431 11.355 3.675 1.00 92.25 82 PRO A C 1
ATOM 662 O O . PRO A 1 82 ? 25.531 10.840 3.876 1.00 92.25 82 PRO A O 1
ATOM 665 N N . ILE A 1 83 ? 23.691 11.056 2.604 1.00 93.88 83 ILE A N 1
ATOM 666 C CA . ILE A 1 83 ? 24.134 10.138 1.547 1.00 93.88 83 ILE A CA 1
ATOM 667 C C . ILE A 1 83 ? 25.057 10.887 0.582 1.00 93.88 83 ILE A C 1
ATOM 669 O O . ILE A 1 83 ? 24.649 11.870 -0.038 1.00 93.88 83 ILE A O 1
ATOM 673 N N . VAL A 1 84 ? 26.288 10.397 0.426 1.00 93.25 84 VAL A N 1
ATOM 674 C CA . VAL A 1 84 ? 27.291 10.956 -0.487 1.00 93.25 84 VAL A CA 1
ATOM 675 C C . VAL A 1 84 ? 27.417 10.056 -1.715 1.00 93.25 84 VAL A C 1
ATOM 677 O O . VAL A 1 84 ? 27.654 8.852 -1.610 1.00 93.25 84 VAL A O 1
ATOM 680 N N . ILE A 1 85 ? 27.259 10.642 -2.903 1.00 91.19 85 ILE A N 1
ATOM 681 C CA . ILE A 1 85 ? 27.331 9.914 -4.176 1.00 91.19 85 ILE A CA 1
ATOM 682 C C . ILE A 1 85 ? 28.737 9.323 -4.344 1.00 91.19 85 ILE A C 1
ATOM 684 O O . ILE A 1 85 ? 29.731 10.039 -4.266 1.00 91.19 85 ILE A O 1
ATOM 688 N N . GLY A 1 86 ? 28.811 8.015 -4.599 1.00 90.62 86 GLY A N 1
ATOM 689 C CA . GLY A 1 86 ? 30.071 7.291 -4.796 1.00 90.62 86 GLY A CA 1
ATOM 690 C C . GLY A 1 86 ? 30.673 6.679 -3.527 1.00 90.62 86 GLY A C 1
ATOM 691 O O . GLY A 1 86 ? 31.579 5.860 -3.648 1.00 90.62 86 GLY A O 1
ATOM 692 N N . ASP A 1 87 ? 30.148 6.988 -2.334 1.00 92.94 87 ASP A N 1
ATOM 693 C CA . ASP A 1 87 ? 30.545 6.327 -1.086 1.00 92.94 87 ASP A CA 1
ATOM 694 C C . ASP A 1 87 ? 29.455 5.369 -0.588 1.00 92.94 87 ASP A C 1
ATOM 696 O O . ASP A 1 87 ? 28.459 5.768 0.023 1.00 92.94 87 ASP A O 1
ATOM 700 N N . MET A 1 88 ? 29.681 4.073 -0.802 1.00 93.31 88 MET A N 1
ATOM 701 C CA . MET A 1 88 ? 28.775 3.012 -0.362 1.00 93.31 88 MET A CA 1
ATOM 702 C C . MET A 1 88 ? 28.631 2.948 1.168 1.00 93.31 88 MET A C 1
ATOM 704 O O . MET A 1 88 ? 27.594 2.517 1.678 1.00 93.31 88 MET A O 1
ATOM 708 N N . ASN A 1 89 ? 29.646 3.384 1.922 1.00 94.69 89 ASN A N 1
ATOM 709 C CA . ASN A 1 89 ? 29.585 3.370 3.378 1.00 94.69 89 ASN A CA 1
ATOM 710 C C . ASN A 1 89 ? 28.609 4.433 3.908 1.00 94.69 89 ASN A C 1
ATOM 712 O O . ASN A 1 89 ? 27.845 4.138 4.827 1.00 94.69 89 ASN A O 1
ATOM 716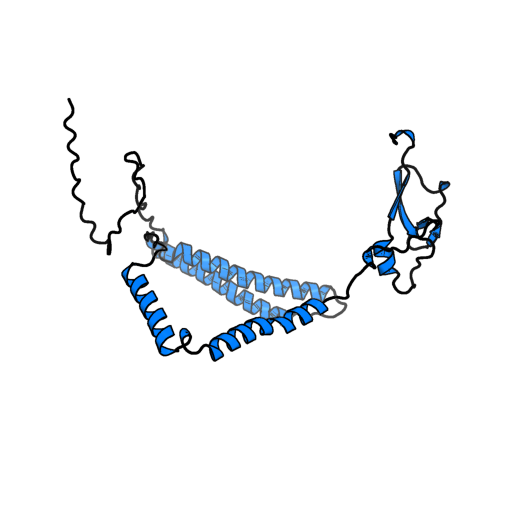 N N . SER A 1 90 ? 28.560 5.620 3.291 1.00 94.38 90 SER A N 1
ATOM 717 C CA . SER A 1 90 ? 27.576 6.662 3.630 1.00 94.38 90 SER A CA 1
ATOM 718 C C . SER A 1 90 ? 26.128 6.171 3.473 1.00 94.38 90 SER A C 1
ATOM 720 O O . SER A 1 90 ? 25.313 6.334 4.384 1.00 94.38 90 SER A O 1
ATOM 722 N N . VAL A 1 91 ? 25.831 5.466 2.372 1.00 94.81 91 VAL A N 1
ATOM 723 C CA . VAL A 1 91 ? 24.513 4.867 2.098 1.00 94.81 91 VAL A CA 1
ATOM 724 C C . VAL A 1 91 ? 24.154 3.842 3.171 1.00 94.81 91 VAL A C 1
ATOM 726 O O . VAL A 1 91 ? 23.043 3.859 3.711 1.00 94.81 91 VAL A O 1
ATOM 729 N N . ARG A 1 92 ? 25.103 2.958 3.506 1.00 95.56 92 ARG A N 1
ATOM 730 C CA . ARG A 1 92 ? 24.914 1.925 4.527 1.00 95.56 92 ARG A CA 1
ATOM 731 C C . ARG A 1 92 ? 24.603 2.537 5.891 1.00 95.56 92 ARG A C 1
ATOM 733 O O . ARG A 1 92 ? 23.659 2.093 6.537 1.00 95.56 92 ARG A O 1
ATOM 740 N N . MET A 1 93 ? 25.382 3.527 6.327 1.00 96.00 93 MET A N 1
ATOM 741 C CA . MET A 1 93 ? 25.212 4.145 7.645 1.00 96.00 93 MET A CA 1
ATOM 742 C C . MET A 1 93 ? 23.891 4.908 7.747 1.00 96.00 93 MET A C 1
ATOM 744 O O . MET A 1 93 ? 23.163 4.707 8.717 1.00 96.00 93 MET A O 1
ATOM 748 N N . ASN A 1 94 ? 23.540 5.707 6.731 1.00 96.12 94 ASN A N 1
ATOM 749 C CA . ASN A 1 94 ? 22.251 6.398 6.687 1.00 96.12 94 ASN A CA 1
ATOM 750 C C . ASN A 1 94 ? 21.090 5.402 6.810 1.00 96.12 94 ASN A C 1
ATOM 752 O O . ASN A 1 94 ? 20.279 5.507 7.729 1.00 96.12 94 ASN A O 1
ATOM 756 N N . THR A 1 95 ? 21.060 4.394 5.933 1.00 95.69 95 THR A N 1
ATOM 757 C CA . THR A 1 95 ? 19.962 3.419 5.879 1.00 95.69 95 THR A CA 1
ATOM 758 C C . THR A 1 95 ? 19.854 2.623 7.180 1.00 95.69 95 THR A C 1
ATOM 760 O O . THR A 1 95 ? 18.751 2.384 7.668 1.00 95.69 95 THR A O 1
ATOM 763 N N . LEU A 1 96 ? 20.990 2.240 7.777 1.00 97.31 96 LEU A N 1
ATOM 764 C CA . LEU A 1 96 ? 21.029 1.488 9.028 1.00 97.31 96 LEU A CA 1
ATOM 765 C C . LEU A 1 96 ? 20.448 2.289 10.199 1.00 97.31 96 LEU A C 1
ATOM 767 O O . LEU A 1 96 ? 19.564 1.788 10.891 1.00 97.31 96 LEU A O 1
ATOM 771 N N . PHE A 1 97 ? 20.928 3.513 10.439 1.00 97.69 97 PHE A N 1
ATOM 772 C CA . PHE A 1 97 ? 20.485 4.307 11.590 1.00 97.69 97 PHE A CA 1
ATOM 773 C C . PHE A 1 97 ? 19.065 4.841 11.415 1.00 97.69 97 PHE A C 1
ATOM 775 O O . PHE A 1 97 ? 18.274 4.796 12.360 1.00 97.69 97 PHE A O 1
ATOM 782 N N . LEU A 1 98 ? 18.706 5.257 10.197 1.00 97.88 98 LEU A N 1
ATOM 783 C CA . LEU A 1 98 ? 17.333 5.621 9.864 1.00 97.88 98 LEU A CA 1
ATOM 784 C C . LEU A 1 98 ? 16.386 4.435 10.093 1.00 97.88 98 LEU A C 1
ATOM 786 O O . LEU A 1 98 ? 15.386 4.566 10.799 1.00 97.88 98 LEU A O 1
ATOM 790 N N . GLY A 1 99 ? 16.734 3.259 9.561 1.00 97.56 99 GLY A N 1
ATOM 791 C CA . GLY A 1 99 ? 15.958 2.031 9.726 1.00 97.56 99 GLY A CA 1
ATOM 792 C C . GLY A 1 99 ? 15.846 1.584 11.185 1.00 97.56 99 GLY A C 1
ATOM 793 O O . GLY A 1 99 ? 14.771 1.168 11.617 1.00 97.56 99 GLY A O 1
ATOM 794 N N . LEU A 1 100 ? 16.916 1.723 11.974 1.00 98.00 100 LEU A N 1
ATOM 795 C CA . LEU A 1 100 ? 16.907 1.415 13.405 1.00 98.00 100 LEU A CA 1
ATOM 796 C C . LEU A 1 100 ? 15.947 2.334 14.172 1.00 98.00 100 LEU A C 1
ATOM 798 O O . LEU A 1 100 ? 15.153 1.848 14.976 1.00 98.00 100 LEU A O 1
ATOM 802 N N . GLY A 1 101 ? 15.972 3.641 13.893 1.00 97.94 101 GLY A N 1
ATOM 803 C CA . GLY A 1 101 ? 15.044 4.597 14.499 1.00 97.94 101 GLY A CA 1
ATOM 804 C C . GLY A 1 101 ? 13.588 4.287 14.158 1.00 97.94 101 GLY A C 1
ATOM 805 O O . GLY A 1 101 ? 12.752 4.193 15.056 1.00 97.94 101 GLY A O 1
ATOM 806 N N . ILE A 1 102 ? 13.300 4.034 12.877 1.00 98.19 102 ILE A N 1
ATOM 807 C CA . ILE A 1 102 ? 11.958 3.645 12.415 1.00 98.19 102 ILE A CA 1
ATOM 808 C C . ILE A 1 102 ? 11.505 2.354 13.102 1.00 98.19 102 ILE A C 1
ATOM 810 O O . ILE A 1 102 ? 10.374 2.275 13.579 1.00 98.19 102 ILE A O 1
ATOM 814 N N . THR A 1 103 ? 12.390 1.360 13.202 1.00 98.19 103 THR A N 1
ATOM 815 C CA . THR A 1 103 ? 12.092 0.081 13.856 1.00 98.19 103 THR A CA 1
ATOM 816 C C . THR A 1 103 ? 11.733 0.293 15.320 1.00 98.19 103 THR A C 1
ATOM 818 O O . THR A 1 103 ? 10.682 -0.166 15.748 1.00 98.19 103 THR A O 1
ATOM 821 N 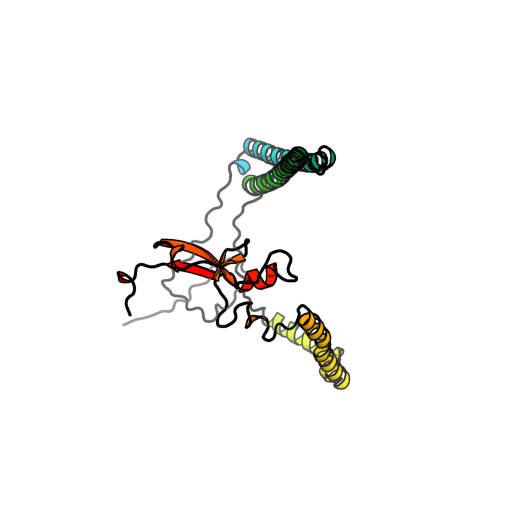N . LEU A 1 104 ? 12.545 1.028 16.086 1.00 97.69 104 LEU A N 1
ATOM 822 C CA . LEU A 1 104 ? 12.255 1.317 17.496 1.00 97.69 104 LEU A CA 1
ATOM 823 C C . LEU A 1 104 ? 10.968 2.138 17.664 1.00 97.69 104 LEU A C 1
ATOM 825 O O . LEU A 1 104 ? 10.182 1.865 18.573 1.00 97.69 104 LEU A O 1
ATOM 829 N N . GLY A 1 105 ? 10.728 3.090 16.758 1.00 97.88 105 GLY A N 1
ATOM 830 C CA . GLY A 1 105 ? 9.509 3.889 16.693 1.00 97.88 105 GLY A CA 1
ATOM 831 C C . GLY A 1 105 ? 8.260 3.024 16.539 1.00 97.88 105 GLY A C 1
ATOM 832 O O . GLY A 1 105 ? 7.399 2.997 17.421 1.00 97.88 105 GLY A O 1
ATOM 833 N N . LEU A 1 106 ? 8.182 2.274 15.442 1.00 98.19 106 LEU A N 1
ATOM 834 C CA . LEU A 1 106 ? 7.017 1.458 15.094 1.00 98.19 106 LEU A CA 1
ATOM 835 C C . LEU A 1 106 ? 6.849 0.242 16.014 1.00 98.19 106 LEU A C 1
ATOM 837 O O . LEU A 1 106 ? 5.731 -0.087 16.409 1.00 98.19 106 LEU A O 1
ATOM 841 N N . PHE A 1 107 ? 7.947 -0.406 16.402 1.00 97.50 107 PHE A N 1
ATOM 842 C CA . PHE A 1 107 ? 7.905 -1.539 17.323 1.00 97.50 107 PHE A CA 1
ATOM 843 C C . PHE A 1 107 ? 7.445 -1.107 18.718 1.00 97.50 107 PHE A C 1
ATOM 845 O O . PHE A 1 107 ? 6.577 -1.756 19.301 1.00 97.50 107 PHE A O 1
ATOM 852 N N . GLY A 1 108 ? 7.967 0.011 19.236 1.00 97.62 108 GLY A N 1
ATOM 853 C CA . GLY A 1 108 ? 7.580 0.535 20.545 1.00 97.62 108 GLY A CA 1
ATOM 854 C C . GLY A 1 108 ? 6.089 0.868 20.629 1.00 97.62 108 GLY A C 1
ATOM 855 O O . GLY A 1 108 ? 5.428 0.457 21.583 1.00 97.62 108 GLY A O 1
ATOM 856 N N . ILE A 1 109 ? 5.527 1.541 19.614 1.00 97.69 109 ILE A N 1
ATOM 857 C CA . ILE A 1 109 ? 4.093 1.873 19.606 1.00 97.69 109 ILE A CA 1
ATOM 858 C C . ILE A 1 109 ? 3.226 0.634 19.378 1.00 97.69 109 ILE A C 1
ATOM 860 O O . ILE A 1 109 ? 2.223 0.471 20.066 1.00 97.69 109 ILE A O 1
ATOM 864 N N . GLY A 1 110 ? 3.626 -0.273 18.480 1.00 97.81 110 GLY A N 1
ATOM 865 C CA . GLY A 1 110 ? 2.878 -1.496 18.194 1.00 97.81 110 GLY A CA 1
ATOM 866 C C . GLY A 1 110 ? 2.797 -2.426 19.405 1.00 97.81 110 GLY A C 1
ATOM 867 O O . GLY A 1 110 ? 1.704 -2.781 19.850 1.00 97.81 110 GLY A O 1
ATOM 868 N N . VAL A 1 111 ? 3.946 -2.781 19.990 1.00 97.75 111 VAL A N 1
ATOM 869 C CA . VAL A 1 111 ? 3.992 -3.644 21.181 1.00 97.75 111 VAL A CA 1
ATOM 870 C C . VAL A 1 111 ? 3.372 -2.940 22.387 1.00 97.75 111 VAL A C 1
ATOM 872 O O . VAL A 1 111 ? 2.625 -3.572 23.132 1.00 97.75 111 VAL A O 1
ATOM 875 N N . GLY A 1 112 ? 3.619 -1.637 22.559 1.00 97.44 112 GLY A N 1
ATOM 876 C CA . GLY A 1 112 ? 3.021 -0.838 23.628 1.00 97.44 112 GLY A CA 1
ATOM 877 C C . GLY A 1 112 ? 1.494 -0.823 23.572 1.00 97.44 112 GLY A C 1
ATOM 878 O O . GLY A 1 112 ? 0.851 -1.073 24.589 1.00 97.44 112 GLY A O 1
ATOM 879 N N . ALA A 1 113 ? 0.909 -0.617 22.388 1.00 97.25 113 ALA A N 1
ATOM 880 C CA . ALA A 1 113 ? -0.540 -0.586 22.202 1.00 97.25 113 ALA A CA 1
ATOM 881 C C . ALA A 1 113 ? -1.187 -1.951 22.475 1.00 97.25 113 ALA A C 1
ATOM 883 O O . ALA A 1 113 ? -2.178 -2.029 23.198 1.00 97.25 113 ALA A O 1
ATOM 884 N N . VAL A 1 114 ? -0.601 -3.043 21.969 1.00 96.94 114 VAL A N 1
ATOM 885 C CA . VAL A 1 114 ? -1.105 -4.402 22.236 1.00 96.94 114 VAL A CA 1
ATOM 886 C C . VAL A 1 114 ? -0.971 -4.758 23.716 1.00 96.94 114 VAL A C 1
ATOM 888 O O . VAL A 1 114 ? -1.882 -5.351 24.296 1.00 96.94 114 VAL A O 1
ATOM 891 N N . HIS A 1 115 ? 0.151 -4.406 24.348 1.00 95.94 115 HIS A N 1
ATOM 892 C CA . HIS A 1 115 ? 0.361 -4.667 25.767 1.00 95.94 115 HIS A CA 1
ATOM 893 C C . HIS A 1 115 ? -0.623 -3.874 26.636 1.00 95.94 115 HIS A C 1
ATOM 895 O O . HIS A 1 115 ? -1.211 -4.442 27.556 1.00 95.94 115 HIS A O 1
ATOM 901 N N . TRP A 1 116 ? -0.869 -2.605 26.301 1.00 96.44 116 TRP A N 1
ATOM 902 C CA . TRP A 1 116 ? -1.880 -1.769 26.947 1.00 96.44 116 TRP A CA 1
ATOM 903 C C . TRP A 1 116 ? -3.282 -2.374 26.835 1.00 96.44 116 TRP A C 1
ATOM 905 O O . TRP A 1 116 ? -3.938 -2.582 27.858 1.00 96.44 116 TRP A O 1
ATOM 915 N N . ALA A 1 117 ? -3.698 -2.743 25.620 1.00 94.38 117 ALA A N 1
ATOM 916 C CA . ALA A 1 117 ? -5.000 -3.355 25.373 1.00 94.38 117 ALA A CA 1
ATOM 917 C C . ALA A 1 117 ? -5.190 -4.650 26.180 1.00 94.38 117 ALA A C 1
ATOM 919 O O . ALA A 1 117 ? -6.227 -4.858 26.798 1.00 94.38 117 ALA A O 1
ATOM 920 N N . LYS A 1 118 ? -4.165 -5.508 26.246 1.00 92.25 118 LYS A N 1
ATOM 921 C CA . LYS A 1 118 ? -4.261 -6.796 26.951 1.00 92.25 118 LYS A CA 1
ATOM 922 C C . LYS A 1 118 ? -4.224 -6.693 28.474 1.00 92.25 118 LYS A C 1
ATOM 924 O O . LYS A 1 118 ? -4.737 -7.589 29.139 1.00 92.25 118 LYS A O 1
ATOM 929 N N . THR A 1 119 ? -3.564 -5.680 29.035 1.00 92.25 119 THR A N 1
ATOM 930 C CA . THR A 1 119 ? -3.271 -5.642 30.481 1.00 92.25 119 THR A CA 1
ATOM 931 C C . THR A 1 119 ? -4.063 -4.609 31.267 1.00 92.25 119 THR A C 1
ATOM 933 O O . THR A 1 119 ? -4.210 -4.787 32.475 1.00 92.25 119 THR A O 1
ATOM 936 N N . LEU A 1 120 ? -4.550 -3.548 30.618 1.00 91.88 120 LEU A N 1
ATOM 937 C CA . LEU A 1 120 ? -5.175 -2.409 31.297 1.00 91.88 120 LEU A CA 1
ATOM 938 C C . LEU A 1 120 ? -6.547 -2.026 30.731 1.00 91.88 120 LEU A C 1
ATOM 940 O O . LEU A 1 120 ? -7.361 -1.489 31.475 1.00 91.88 120 LEU A O 1
ATOM 944 N N . MET A 1 121 ? -6.832 -2.268 29.445 1.00 92.62 121 MET A N 1
ATOM 945 C CA . MET A 1 121 ? -8.176 -2.000 28.912 1.00 92.62 121 MET A CA 1
ATOM 946 C C . MET A 1 121 ? -9.196 -3.015 29.441 1.00 92.62 121 MET A C 1
ATOM 948 O O . MET A 1 121 ? -8.823 -4.175 29.619 1.00 92.62 121 MET A O 1
ATOM 952 N N . PRO A 1 122 ? -10.459 -2.619 29.673 1.00 87.38 122 PRO A N 1
ATOM 953 C CA . PRO A 1 122 ? -11.526 -3.559 30.010 1.00 87.38 122 PRO A CA 1
ATOM 954 C C . PRO A 1 122 ? -11.686 -4.627 28.923 1.00 87.38 122 PRO A C 1
ATOM 956 O O . PRO A 1 122 ? -11.744 -4.299 27.739 1.00 87.38 122 PRO A O 1
ATOM 959 N N . ASP A 1 123 ? -11.741 -5.890 29.331 1.00 84.38 123 ASP A N 1
ATOM 960 C CA . ASP A 1 123 ? -11.832 -7.070 28.468 1.00 84.38 123 ASP A CA 1
ATOM 961 C C . ASP A 1 123 ? -13.115 -7.872 28.730 1.00 84.38 123 ASP A C 1
ATOM 963 O O . ASP A 1 123 ? -13.105 -9.097 28.742 1.00 84.38 123 ASP A O 1
ATOM 967 N N . ASN A 1 124 ? -14.234 -7.177 28.944 1.00 84.62 124 ASN A N 1
ATOM 968 C CA . ASN A 1 124 ? -15.526 -7.813 29.178 1.00 84.62 124 ASN A CA 1
ATOM 969 C C . ASN A 1 124 ? -16.062 -8.497 27.913 1.00 84.62 124 ASN A C 1
ATOM 971 O O . ASN A 1 124 ? -16.169 -7.880 26.851 1.00 84.62 124 ASN A O 1
ATOM 975 N N . GLU A 1 125 ? -16.463 -9.760 28.046 1.00 82.88 125 GLU A N 1
ATOM 976 C CA . GLU A 1 125 ? -17.135 -10.496 26.984 1.00 82.88 125 GLU A CA 1
ATOM 977 C C . GLU A 1 125 ? -18.564 -9.964 26.833 1.00 82.88 125 GLU A C 1
ATOM 979 O O . GLU A 1 125 ? -19.382 -10.031 27.752 1.00 82.88 125 GLU A O 1
ATOM 984 N N . VAL A 1 126 ? -18.866 -9.402 25.662 1.00 83.62 126 VAL A N 1
ATOM 985 C CA . VAL A 1 126 ? -20.199 -8.897 25.326 1.00 83.62 126 VAL A CA 1
ATOM 986 C C . VAL A 1 126 ? -20.720 -9.680 24.134 1.00 83.62 126 VAL A C 1
ATOM 988 O O . VAL A 1 126 ? -20.082 -9.726 23.083 1.00 83.62 126 VAL A O 1
ATOM 991 N N . THR A 1 127 ? -21.891 -10.289 24.292 1.00 81.75 127 THR A N 1
ATOM 992 C CA . THR A 1 127 ? -22.668 -10.831 23.176 1.00 81.75 127 THR A CA 1
ATOM 993 C C . THR A 1 127 ? -23.605 -9.764 22.656 1.00 81.75 127 THR A C 1
ATOM 995 O O . THR A 1 127 ? -24.455 -9.265 23.391 1.00 81.75 127 THR A O 1
ATOM 998 N N . GLU A 1 128 ? -23.475 -9.459 21.375 1.00 78.94 128 GLU A N 1
ATOM 999 C CA . GLU A 1 128 ? -24.483 -8.726 20.628 1.00 78.94 128 GLU A CA 1
ATOM 1000 C C . GLU A 1 128 ? -25.140 -9.710 19.663 1.00 78.94 128 GLU A C 1
ATOM 1002 O O . GLU A 1 128 ? -24.449 -10.444 18.945 1.00 78.94 128 GLU A O 1
ATOM 1007 N N . GLU A 1 129 ? -26.472 -9.763 19.655 1.00 80.06 129 GLU A N 1
ATOM 1008 C CA . GLU A 1 129 ? -27.162 -10.544 18.638 1.00 80.06 129 GLU A CA 1
ATOM 1009 C C . GLU A 1 129 ? -26.863 -9.961 17.260 1.00 80.06 129 GLU A C 1
ATOM 1011 O O . GLU A 1 129 ? -26.866 -8.747 17.045 1.00 80.06 129 GLU A O 1
ATOM 1016 N N . ARG A 1 130 ? -26.587 -10.838 16.293 1.00 78.00 130 ARG A N 1
ATOM 1017 C CA . ARG A 1 130 ? -26.294 -10.392 14.937 1.00 78.00 130 ARG A CA 1
ATOM 1018 C C . ARG A 1 130 ? -27.528 -9.703 14.367 1.00 78.00 130 ARG A C 1
ATOM 1020 O O . ARG A 1 130 ? -28.520 -10.370 14.078 1.00 78.00 130 ARG A O 1
ATOM 1027 N N . HIS A 1 131 ? -27.421 -8.401 14.112 1.00 79.06 131 HIS A N 1
ATOM 1028 C CA . HIS A 1 131 ? -28.445 -7.665 13.375 1.00 79.06 131 HIS A CA 1
ATOM 1029 C C . HIS A 1 131 ? -28.759 -8.391 12.066 1.00 79.06 131 HIS A C 1
ATOM 1031 O O . HIS A 1 131 ? -27.867 -8.660 11.251 1.00 79.06 131 HIS A O 1
ATOM 1037 N N . LEU A 1 132 ? -30.033 -8.722 11.857 1.00 71.62 132 LEU A N 1
ATOM 1038 C CA . LEU A 1 132 ? -30.486 -9.242 10.576 1.00 71.62 132 LEU A CA 1
ATOM 1039 C C . LEU A 1 132 ? -30.210 -8.185 9.500 1.00 71.62 132 LEU A C 1
ATOM 1041 O O . LEU A 1 132 ? -30.453 -6.995 9.687 1.00 71.62 132 LEU A O 1
ATOM 1045 N N . THR A 1 133 ? -29.736 -8.616 8.331 1.00 75.44 133 THR A N 1
ATOM 1046 C CA . THR A 1 133 ? -29.520 -7.710 7.188 1.00 75.44 133 THR A CA 1
ATOM 1047 C C . THR A 1 133 ? -30.825 -7.098 6.676 1.00 75.44 133 THR A C 1
ATOM 1049 O O . THR A 1 133 ? -30.811 -6.089 5.969 1.00 75.44 133 THR A O 1
ATOM 1052 N N . ARG A 1 134 ? -31.973 -7.691 7.028 1.00 78.75 134 ARG A N 1
ATOM 1053 C CA . ARG A 1 134 ? -33.293 -7.138 6.740 1.00 78.75 134 ARG A CA 1
ATOM 1054 C C . ARG A 1 134 ? -33.637 -6.060 7.775 1.00 78.75 134 ARG A C 1
ATOM 1056 O O . ARG A 1 134 ? -33.888 -6.374 8.929 1.00 78.75 134 ARG A O 1
ATOM 1063 N N . GLY A 1 135 ? -33.728 -4.803 7.333 1.00 79.19 135 GLY A N 1
ATOM 1064 C CA . GLY A 1 135 ? -34.324 -3.730 8.140 1.00 79.19 135 GLY A CA 1
ATOM 1065 C C . GLY A 1 135 ? -35.805 -3.991 8.442 1.00 79.19 135 GLY A C 1
ATOM 1066 O O . GLY A 1 135 ? -36.472 -4.669 7.658 1.00 79.19 135 GLY A O 1
ATOM 1067 N N . SER A 1 136 ? -36.311 -3.440 9.550 1.00 84.75 136 SER A N 1
ATOM 1068 C CA . SER A 1 136 ? -37.713 -3.604 9.958 1.00 84.75 136 SER A CA 1
ATOM 1069 C C . SER A 1 136 ? -38.684 -3.174 8.857 1.00 84.75 136 SER A C 1
ATOM 1071 O O . SER A 1 136 ? -38.380 -2.293 8.046 1.00 84.75 136 SER A O 1
ATOM 1073 N N . ASP A 1 137 ? -39.863 -3.794 8.824 1.00 87.50 137 ASP A N 1
ATOM 1074 C CA . ASP A 1 137 ? -40.867 -3.511 7.794 1.00 87.50 137 ASP A CA 1
ATOM 1075 C C . ASP A 1 137 ? -41.280 -2.035 7.791 1.00 87.50 137 ASP A C 1
ATOM 1077 O O . ASP A 1 137 ? -41.400 -1.433 6.725 1.00 87.50 137 ASP A O 1
ATOM 1081 N N . GLU A 1 138 ? -41.354 -1.423 8.973 1.00 88.88 138 GLU A N 1
ATOM 1082 C CA . GLU A 1 138 ? -41.579 0.011 9.145 1.00 88.88 138 GLU A CA 1
ATOM 1083 C C . GLU A 1 138 ? -40.469 0.857 8.501 1.00 88.88 138 GLU A C 1
ATOM 1085 O O . GLU A 1 138 ? -40.752 1.740 7.691 1.00 88.88 138 GLU A O 1
ATOM 1090 N N . LYS A 1 139 ? -39.188 0.556 8.770 1.00 89.44 139 LYS A N 1
ATOM 1091 C CA . LYS A 1 139 ? -38.066 1.303 8.171 1.00 89.44 139 LYS A CA 1
ATOM 1092 C C . LYS A 1 139 ? -37.999 1.129 6.659 1.00 89.44 139 LYS A C 1
ATOM 1094 O O . LYS A 1 139 ? -37.621 2.058 5.948 1.00 89.44 139 LYS A O 1
ATOM 1099 N N . ARG A 1 140 ? -38.370 -0.046 6.147 1.00 90.00 140 ARG A N 1
ATOM 1100 C CA . ARG A 1 140 ? -38.449 -0.301 4.702 1.00 90.00 140 ARG A CA 1
ATOM 1101 C C . ARG A 1 140 ? -39.580 0.498 4.061 1.00 90.00 140 ARG A C 1
ATOM 1103 O O . ARG A 1 140 ? -39.359 1.095 3.011 1.00 90.00 140 ARG A O 1
ATOM 1110 N N . ALA A 1 141 ? -40.755 0.523 4.687 1.00 93.38 141 ALA A N 1
ATOM 1111 C CA . ALA A 1 141 ? -41.890 1.311 4.220 1.00 93.38 141 ALA A CA 1
ATOM 1112 C C . ALA A 1 141 ? -41.546 2.808 4.198 1.00 93.38 141 ALA A C 1
ATOM 1114 O O . ALA A 1 141 ? -41.698 3.448 3.158 1.00 93.38 141 ALA A O 1
ATOM 1115 N N . ALA A 1 142 ? -40.958 3.322 5.281 1.00 93.69 142 ALA A N 1
ATOM 1116 C CA . ALA A 1 142 ? -40.493 4.703 5.365 1.00 93.69 142 ALA A CA 1
ATOM 1117 C C . ALA A 1 142 ? -39.424 5.026 4.302 1.00 93.69 142 ALA A C 1
ATOM 1119 O O . ALA A 1 142 ? -39.486 6.065 3.652 1.00 93.69 142 ALA A O 1
ATOM 1120 N N . ALA A 1 143 ? -38.464 4.127 4.053 1.00 93.75 143 ALA A N 1
ATOM 1121 C CA . ALA A 1 143 ? -37.455 4.331 3.011 1.00 93.75 143 ALA A CA 1
ATOM 1122 C C . ALA A 1 143 ? -38.072 4.417 1.603 1.00 93.75 143 ALA A C 1
ATOM 1124 O O . ALA A 1 1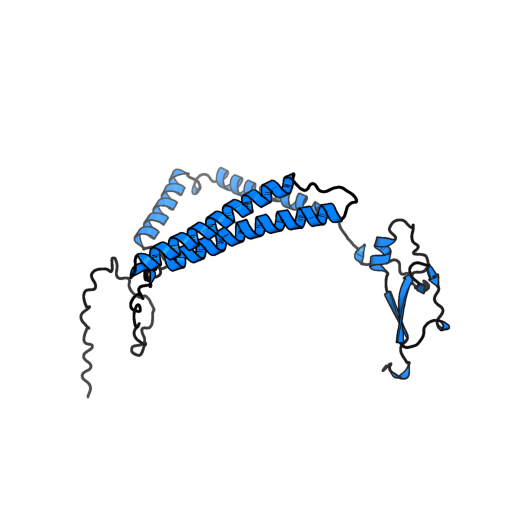43 ? -37.671 5.262 0.800 1.00 93.75 143 ALA A O 1
ATOM 1125 N N . ILE A 1 144 ? -39.063 3.570 1.300 1.00 94.62 144 ILE A N 1
ATOM 1126 C CA . ILE A 1 144 ? -39.799 3.616 0.028 1.00 94.62 144 ILE A CA 1
ATOM 1127 C C . ILE A 1 144 ? -40.572 4.931 -0.094 1.00 94.62 144 ILE A C 1
ATOM 1129 O O . ILE A 1 144 ? -40.561 5.551 -1.158 1.00 94.62 144 ILE A O 1
ATOM 1133 N N . GLU A 1 145 ? -41.218 5.373 0.982 1.00 95.69 145 GLU A N 1
ATOM 1134 C CA . GLU A 1 145 ? -41.937 6.645 1.019 1.00 95.69 145 GLU A CA 1
ATOM 1135 C C . GLU A 1 145 ? -41.003 7.828 0.748 1.00 95.69 145 GLU A C 1
ATOM 1137 O O . GLU A 1 145 ? -41.287 8.631 -0.139 1.00 95.69 145 GLU A O 1
ATOM 1142 N N . ILE A 1 146 ? -39.844 7.879 1.411 1.00 95.81 146 ILE A N 1
ATOM 1143 C CA . ILE A 1 146 ? -38.827 8.918 1.203 1.00 95.81 146 ILE A CA 1
ATOM 1144 C C . ILE A 1 146 ? -38.353 8.942 -0.257 1.00 95.81 146 ILE A C 1
ATOM 1146 O O . ILE A 1 146 ? -38.285 10.009 -0.869 1.00 95.81 146 ILE A O 1
ATOM 1150 N N . ILE A 1 147 ? -38.057 7.779 -0.850 1.00 95.00 147 ILE A N 1
ATOM 1151 C CA . ILE A 1 147 ? -37.635 7.686 -2.259 1.00 95.00 147 ILE A CA 1
ATOM 1152 C C . ILE A 1 147 ? -38.743 8.187 -3.194 1.00 95.00 147 ILE A C 1
ATOM 1154 O O . ILE A 1 147 ? -38.476 8.917 -4.154 1.00 95.00 147 ILE A O 1
ATOM 1158 N N . ASN A 1 148 ? -39.992 7.812 -2.922 1.00 94.25 148 ASN A N 1
ATOM 1159 C CA . ASN A 1 148 ? -41.136 8.235 -3.720 1.00 94.25 148 ASN A CA 1
ATOM 1160 C C . ASN A 1 148 ? -41.373 9.742 -3.613 1.00 94.25 148 ASN A C 1
ATOM 1162 O O . ASN A 1 148 ? -41.567 10.390 -4.644 1.00 94.25 148 ASN A O 1
ATOM 1166 N N . LEU A 1 149 ? -41.305 10.300 -2.404 1.00 95.25 149 LEU A N 1
ATOM 1167 C CA . LEU A 1 149 ? -41.420 11.733 -2.157 1.00 95.25 149 LEU A CA 1
ATOM 1168 C C . LEU A 1 149 ? -40.321 12.497 -2.907 1.00 95.25 149 LEU A C 1
ATOM 1170 O O . LEU A 1 149 ? -40.626 13.384 -3.702 1.00 95.25 149 LEU A O 1
ATOM 1174 N N . ALA A 1 150 ? -39.062 12.073 -2.784 1.00 93.19 150 ALA A N 1
ATOM 1175 C CA . ALA A 1 150 ? -37.939 12.692 -3.487 1.00 93.19 150 ALA A CA 1
ATOM 1176 C C . ALA A 1 150 ? -38.094 12.638 -5.022 1.00 93.19 150 ALA A C 1
ATOM 1178 O O . ALA A 1 150 ? -37.792 13.603 -5.733 1.00 93.19 150 ALA A O 1
ATOM 1179 N N . ASN A 1 151 ? -38.605 11.533 -5.575 1.00 91.50 151 ASN A N 1
ATOM 1180 C CA . ASN A 1 151 ? -38.907 11.431 -7.008 1.00 91.50 151 ASN A CA 1
ATOM 1181 C C . ASN A 1 151 ? -40.049 12.380 -7.430 1.00 91.50 151 ASN A C 1
ATOM 1183 O O . ASN A 1 151 ? -40.012 12.954 -8.525 1.00 91.50 151 ASN A O 1
ATOM 1187 N N . GLN A 1 152 ? -41.057 12.570 -6.575 1.00 91.69 152 GLN A N 1
ATOM 1188 C CA . GLN A 1 152 ? -42.162 13.496 -6.829 1.00 91.69 152 GLN A CA 1
ATOM 1189 C C . GLN A 1 152 ? -41.704 14.959 -6.788 1.00 91.69 152 GLN A C 1
ATOM 1191 O O . GLN A 1 152 ? -42.009 15.699 -7.733 1.00 91.69 152 GLN A O 1
ATOM 1196 N N . GLU A 1 153 ? -40.947 15.345 -5.758 1.00 92.81 153 GLU A N 1
ATOM 1197 C CA . GLU A 1 153 ? -40.406 16.695 -5.547 1.00 92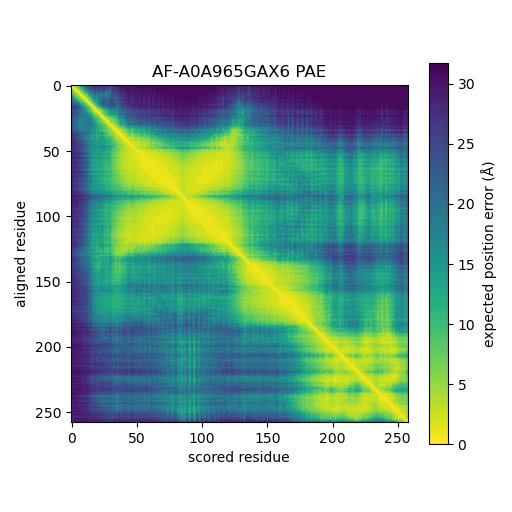.81 153 GLU A CA 1
ATOM 1198 C C . GLU A 1 153 ? -39.406 17.090 -6.637 1.00 92.81 153 GLU A C 1
ATOM 1200 O O . GLU A 1 153 ? -39.554 18.132 -7.278 1.00 92.81 153 GLU A O 1
ATOM 1205 N N . SER A 1 154 ? -38.434 16.220 -6.938 1.00 90.06 154 SER A N 1
ATOM 1206 C CA . SER A 1 154 ? -37.484 16.448 -8.039 1.00 90.06 154 SER A CA 1
ATOM 1207 C C . SER A 1 154 ? -38.171 16.470 -9.410 1.00 90.06 154 SER A C 1
ATOM 1209 O O . SER A 1 154 ? -37.664 17.044 -10.380 1.00 90.06 154 SER A O 1
ATOM 1211 N N . GLY A 1 155 ? -39.334 15.819 -9.522 1.00 91.50 155 GLY A N 1
ATOM 1212 C CA . GLY A 1 155 ? -40.062 15.655 -10.772 1.00 91.50 155 GLY A CA 1
ATOM 1213 C C . GLY A 1 155 ? -39.283 14.860 -11.821 1.00 91.50 155 GLY A C 1
ATOM 1214 O O . GLY A 1 155 ? -39.624 14.939 -13.005 1.00 91.50 155 GLY A O 1
ATOM 1215 N N . PHE A 1 156 ? -38.262 14.096 -11.417 1.00 90.38 156 PHE A N 1
ATOM 1216 C CA . PHE A 1 156 ? -37.358 13.367 -12.310 1.00 90.38 156 PHE A CA 1
ATOM 1217 C C . PHE A 1 156 ? -38.114 12.456 -13.287 1.00 90.38 156 PHE A C 1
ATOM 1219 O O . PHE A 1 156 ? -37.826 12.420 -14.485 1.00 90.38 156 PHE A O 1
ATOM 1226 N N . SER A 1 157 ? -39.164 11.788 -12.803 1.00 88.25 157 SER A N 1
ATOM 1227 C CA . SER A 1 157 ? -40.011 10.925 -13.634 1.00 88.25 157 SER A CA 1
ATOM 1228 C C . SER A 1 157 ? -40.849 11.682 -14.676 1.00 88.25 157 SER A C 1
ATOM 1230 O O . SER A 1 157 ? -41.113 11.150 -15.758 1.00 88.25 157 SER A O 1
ATOM 1232 N N . ARG A 1 158 ? -41.245 12.929 -14.382 1.00 92.44 158 ARG A N 1
ATOM 1233 C CA . ARG A 1 158 ? -42.079 13.775 -15.257 1.00 92.44 158 ARG A CA 1
ATOM 1234 C C . ARG A 1 158 ? -41.243 14.542 -16.288 1.00 92.44 158 ARG A C 1
ATOM 1236 O O . ARG A 1 158 ? -41.671 14.714 -17.429 1.00 92.44 158 ARG A O 1
ATOM 1243 N N . ARG A 1 159 ? -40.026 14.960 -15.924 1.00 93.31 159 ARG A N 1
ATOM 1244 C CA . ARG A 1 159 ? -39.120 15.767 -16.762 1.00 93.31 159 ARG A CA 1
ATOM 1245 C C . ARG A 1 159 ? -38.324 14.896 -17.744 1.00 93.31 159 ARG A C 1
ATOM 1247 O O . ARG A 1 159 ? -37.111 14.731 -17.632 1.00 93.31 159 ARG A O 1
ATOM 1254 N N . LYS A 1 160 ? -39.022 14.345 -18.745 1.00 94.31 160 LYS A N 1
ATOM 1255 C CA . LYS A 1 160 ? -38.467 13.378 -19.717 1.00 94.31 160 LYS A CA 1
ATOM 1256 C C . LYS A 1 160 ? -37.234 13.887 -20.471 1.00 94.31 160 LYS A C 1
ATOM 1258 O O . LYS A 1 160 ? -36.338 13.088 -20.725 1.00 94.31 160 LYS A O 1
ATOM 1263 N N . LEU A 1 161 ? -37.189 15.175 -20.831 1.00 96.31 161 LEU A N 1
ATOM 1264 C CA . LEU A 1 161 ? -36.056 15.743 -21.570 1.00 96.31 161 LEU A CA 1
ATOM 1265 C C . LEU A 1 161 ? -34.778 15.730 -20.722 1.00 96.31 161 LEU A C 1
ATOM 1267 O O . LEU A 1 161 ? -33.792 15.155 -21.160 1.00 96.31 161 LEU A O 1
ATOM 1271 N N . ILE A 1 162 ? -34.838 16.249 -19.490 1.00 94.50 162 ILE A N 1
ATOM 1272 C CA . ILE A 1 162 ? -33.707 16.266 -18.544 1.00 94.50 162 ILE A CA 1
ATOM 1273 C C . ILE A 1 162 ? -33.200 14.846 -18.269 1.00 94.50 162 ILE A C 1
ATOM 1275 O O . ILE A 1 162 ? -32.002 14.591 -18.295 1.00 94.50 162 ILE A O 1
ATOM 1279 N N . ARG A 1 163 ? -34.110 13.890 -18.046 1.00 94.38 163 ARG A N 1
ATOM 1280 C CA . ARG A 1 163 ? -33.730 12.491 -17.815 1.00 94.38 163 ARG A CA 1
ATOM 1281 C C . ARG A 1 163 ? -33.025 11.872 -19.028 1.00 94.38 163 ARG A C 1
ATOM 1283 O O . ARG A 1 163 ? -32.032 11.172 -18.868 1.00 94.38 163 ARG A O 1
ATOM 1290 N N . ARG A 1 164 ? -33.525 12.125 -20.243 1.00 96.12 164 ARG A N 1
ATOM 1291 C CA . ARG A 1 164 ? -32.918 11.615 -21.485 1.00 96.12 164 ARG A CA 1
ATOM 1292 C C . ARG A 1 164 ? -31.547 12.234 -21.742 1.00 96.12 164 ARG A C 1
ATOM 1294 O O . ARG A 1 164 ? -30.633 11.505 -22.112 1.00 96.12 164 ARG A O 1
ATOM 1301 N N . THR A 1 165 ? -31.392 13.539 -21.523 1.00 97.06 165 THR A N 1
ATOM 1302 C CA . THR A 1 165 ? -30.096 14.206 -21.690 1.00 97.06 165 THR A CA 1
ATOM 1303 C C . THR A 1 165 ? -29.098 13.783 -20.616 1.00 97.06 165 THR A C 1
ATOM 1305 O O . THR A 1 165 ? -27.932 13.613 -20.948 1.00 97.06 165 THR A O 1
ATOM 1308 N N . LEU A 1 166 ? -29.532 13.513 -19.378 1.00 96.12 166 LEU A N 1
ATOM 1309 C CA . LEU A 1 166 ? -28.680 12.924 -18.337 1.00 96.12 166 LEU A CA 1
ATOM 1310 C C . LEU A 1 166 ? -28.155 11.541 -18.744 1.00 96.12 166 LEU A C 1
ATOM 1312 O O . LEU A 1 166 ? -26.957 11.298 -18.647 1.00 96.12 166 LEU A O 1
ATOM 1316 N N . TYR A 1 167 ? -29.022 10.643 -19.228 1.00 97.12 167 TYR A N 1
ATOM 1317 C CA . TYR A 1 167 ? -28.574 9.331 -19.711 1.00 97.12 167 TYR A CA 1
ATOM 1318 C C . TYR A 1 167 ? -27.622 9.451 -20.901 1.00 97.12 167 TYR A C 1
ATOM 1320 O O . TYR A 1 167 ? -26.615 8.752 -20.939 1.00 97.12 167 TYR A O 1
ATOM 1328 N N . GLY A 1 168 ? -27.900 10.366 -21.835 1.00 97.69 168 GLY A N 1
ATOM 1329 C CA . GLY A 1 168 ? -26.986 10.668 -22.936 1.00 97.69 168 GLY A CA 1
ATOM 1330 C C . GLY A 1 168 ? -25.625 11.161 -22.438 1.00 97.69 168 GLY A C 1
ATOM 1331 O O . GLY A 1 168 ? -24.596 10.654 -22.871 1.00 97.69 168 GLY A O 1
ATOM 1332 N N . ALA A 1 169 ? -25.610 12.088 -21.477 1.00 97.38 169 ALA A N 1
ATOM 1333 C CA . ALA A 1 169 ? -24.382 12.598 -20.880 1.00 97.38 169 ALA A CA 1
ATOM 1334 C C . ALA A 1 169 ? -23.585 11.490 -20.175 1.00 97.38 169 ALA A C 1
ATOM 1336 O O . ALA A 1 169 ? -22.391 11.369 -20.418 1.00 97.38 169 ALA A O 1
ATOM 1337 N N . LEU A 1 170 ? -24.233 10.641 -19.369 1.00 97.31 170 LEU A N 1
ATOM 1338 C CA . LEU A 1 170 ? -23.578 9.516 -18.689 1.00 97.31 170 LEU A CA 1
ATOM 1339 C C . LEU A 1 170 ? -23.045 8.456 -19.663 1.00 97.31 170 LEU A C 1
ATOM 1341 O O . LEU A 1 170 ? -22.009 7.859 -19.392 1.00 97.31 170 LEU A O 1
ATOM 1345 N N . ALA A 1 171 ? -23.722 8.232 -20.792 1.00 96.38 171 ALA A N 1
ATOM 1346 C CA . ALA A 1 171 ? -23.263 7.300 -21.820 1.00 96.38 171 ALA A CA 1
ATOM 1347 C C . ALA A 1 171 ? -22.048 7.832 -22.599 1.00 96.38 171 ALA A C 1
ATOM 1349 O O . ALA A 1 171 ? -21.155 7.062 -22.945 1.00 96.38 171 ALA A O 1
ATOM 1350 N N . LEU A 1 172 ? -22.006 9.141 -22.871 1.00 96.88 172 LEU A N 1
ATOM 1351 C CA . LEU A 1 172 ? -20.922 9.772 -23.631 1.00 96.88 172 LEU A CA 1
ATOM 1352 C C . LEU A 1 172 ? -19.716 10.157 -22.759 1.00 96.88 172 LEU A C 1
ATOM 1354 O O . LEU A 1 172 ? -18.589 10.152 -23.247 1.00 96.88 172 LEU A O 1
ATOM 1358 N N . PHE A 1 173 ? -19.931 10.452 -21.473 1.00 96.56 173 PHE A N 1
ATOM 1359 C CA . PHE A 1 173 ? -18.890 10.829 -20.510 1.00 96.56 173 PHE A CA 1
ATOM 1360 C C . PHE A 1 173 ? -17.674 9.880 -20.455 1.00 96.56 173 PHE A C 1
ATOM 1362 O O . PHE A 1 173 ? -16.558 10.394 -20.408 1.00 96.56 173 PHE A O 1
ATOM 1369 N N . PRO A 1 174 ? -17.815 8.537 -20.481 1.00 95.19 174 PRO A N 1
ATOM 1370 C CA . PRO A 1 174 ? -16.658 7.641 -20.425 1.00 95.19 174 PRO A CA 1
ATOM 1371 C C . PRO A 1 174 ? -15.880 7.523 -21.746 1.00 95.19 174 PRO A C 1
ATOM 1373 O O . PRO A 1 174 ? -14.774 6.981 -21.737 1.00 95.19 174 PRO A O 1
ATOM 1376 N N . LEU A 1 175 ? -16.404 8.011 -22.880 1.00 95.06 175 LEU A N 1
ATOM 1377 C CA . LEU A 1 175 ? -15.774 7.814 -24.195 1.00 95.06 175 LEU A CA 1
ATOM 1378 C C . LEU A 1 175 ? -14.351 8.390 -24.306 1.00 95.06 175 LEU A C 1
ATOM 1380 O O . LEU A 1 175 ? -13.486 7.679 -24.817 1.00 95.06 175 LEU A O 1
ATOM 1384 N N . PRO A 1 176 ? -14.043 9.609 -23.813 1.00 94.69 176 PRO A N 1
ATOM 1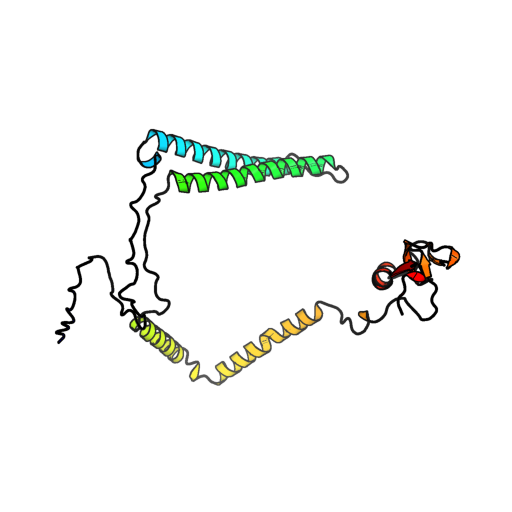385 C CA . PRO A 1 176 ? -12.670 10.111 -23.815 1.00 94.69 176 PRO A CA 1
ATOM 1386 C C . PRO A 1 176 ? -11.720 9.206 -23.027 1.00 94.69 176 PRO A C 1
ATOM 1388 O O . PRO A 1 176 ? -10.586 9.004 -23.445 1.00 94.69 176 PRO A O 1
ATOM 1391 N N . GLY A 1 177 ? -12.196 8.608 -21.928 1.00 91.69 177 GLY A N 1
ATOM 1392 C CA . GLY A 1 177 ? -11.427 7.643 -21.146 1.00 91.69 177 GLY A CA 1
ATOM 1393 C C . GLY A 1 177 ? -11.027 6.428 -21.979 1.00 91.69 177 GLY A C 1
ATOM 1394 O O . GLY A 1 177 ? -9.864 6.051 -21.969 1.00 91.69 177 GLY A O 1
ATOM 1395 N N . LEU A 1 178 ? -11.946 5.862 -22.767 1.00 89.31 178 LEU A N 1
ATOM 1396 C CA . LEU A 1 178 ? -11.630 4.737 -23.659 1.00 89.31 178 LEU A CA 1
ATOM 1397 C C . LEU A 1 178 ? -10.545 5.084 -24.686 1.00 89.31 178 LEU A C 1
ATOM 1399 O O . LEU A 1 178 ? -9.697 4.246 -24.974 1.00 89.31 178 LEU A O 1
ATOM 1403 N N . ILE A 1 179 ? -10.550 6.311 -25.212 1.00 88.69 179 ILE A N 1
ATOM 1404 C CA . ILE A 1 179 ? -9.538 6.772 -26.172 1.00 88.69 179 ILE A CA 1
ATOM 1405 C C . ILE A 1 179 ? -8.185 6.947 -25.477 1.00 88.69 179 ILE A C 1
ATOM 1407 O O . ILE A 1 179 ? -7.189 6.413 -25.948 1.00 88.69 179 ILE A O 1
ATOM 1411 N N . ILE A 1 180 ? -8.156 7.635 -24.332 1.00 91.25 180 ILE A N 1
ATOM 1412 C CA . ILE A 1 180 ? -6.926 7.871 -23.562 1.00 91.25 180 ILE A CA 1
ATOM 1413 C C . ILE A 1 180 ? -6.313 6.544 -23.101 1.00 91.25 180 ILE A C 1
ATOM 1415 O O . ILE A 1 180 ? -5.113 6.336 -23.244 1.00 91.25 180 ILE A O 1
ATOM 1419 N N . PHE A 1 181 ? -7.128 5.626 -22.573 1.00 87.94 181 PHE A N 1
ATOM 1420 C CA . PHE A 1 181 ? -6.656 4.310 -22.142 1.00 87.94 181 PHE A CA 1
ATOM 1421 C C . PHE A 1 181 ? -6.251 3.420 -23.320 1.00 87.94 181 PHE A C 1
ATOM 1423 O O . PHE A 1 181 ? -5.315 2.637 -23.189 1.00 87.94 181 PHE A O 1
ATOM 1430 N N . GLY A 1 182 ? -6.918 3.552 -24.469 1.00 83.50 182 GLY A N 1
ATOM 1431 C CA . GLY A 1 182 ? -6.533 2.871 -25.703 1.00 83.50 182 GLY A CA 1
ATOM 1432 C C . GLY A 1 182 ? -5.189 3.342 -26.268 1.00 83.50 182 GLY A C 1
ATOM 1433 O O . GLY A 1 182 ? -4.511 2.558 -26.924 1.00 83.50 182 GLY A O 1
ATOM 1434 N N . ASP A 1 183 ? -4.784 4.581 -25.977 1.00 84.81 183 ASP A N 1
ATOM 1435 C CA . ASP A 1 183 ? -3.525 5.183 -26.437 1.00 84.81 183 ASP A CA 1
ATOM 1436 C C . ASP A 1 183 ? -2.346 4.969 -25.465 1.00 84.81 183 ASP A C 1
ATOM 1438 O O . ASP A 1 183 ? -1.229 5.418 -25.708 1.00 84.81 183 ASP A O 1
ATOM 1442 N N . LEU A 1 184 ? -2.547 4.236 -24.360 1.00 86.94 184 LEU A N 1
ATOM 1443 C CA . LEU A 1 184 ? -1.477 3.935 -23.396 1.00 86.94 184 LEU A CA 1
ATOM 1444 C C . LEU A 1 184 ? -0.372 3.016 -23.945 1.00 86.94 184 LEU A C 1
ATOM 1446 O O . LEU A 1 184 ? 0.615 2.767 -23.250 1.00 86.94 184 LEU A O 1
ATOM 1450 N N . GLY A 1 185 ? -0.504 2.498 -25.166 1.00 80.56 185 GLY A N 1
ATOM 1451 C CA . GLY A 1 185 ? 0.529 1.675 -25.775 1.00 80.56 185 GLY A CA 1
ATOM 1452 C C . GLY A 1 185 ? 0.450 1.630 -27.298 1.00 80.56 185 GLY A C 1
ATOM 1453 O O . GLY A 1 185 ? -0.635 1.708 -27.873 1.00 80.56 185 GLY A O 1
ATOM 1454 N N . PRO A 1 186 ? 1.598 1.468 -27.979 1.00 80.38 186 PRO A N 1
ATOM 1455 C CA . PRO A 1 186 ? 1.621 1.322 -29.424 1.00 80.38 186 PRO A CA 1
ATOM 1456 C C . PRO A 1 186 ? 0.899 0.038 -29.835 1.00 80.38 186 PRO A C 1
ATOM 1458 O O . PRO A 1 186 ? 1.073 -1.015 -29.217 1.00 80.38 186 PRO A O 1
ATOM 1461 N N . ASN A 1 187 ? 0.145 0.094 -30.932 1.00 80.56 187 ASN A N 1
ATOM 1462 C CA . ASN A 1 187 ? -0.458 -1.109 -31.488 1.00 80.56 187 ASN A CA 1
ATOM 1463 C C . ASN A 1 187 ? 0.649 -2.070 -31.967 1.00 80.56 187 ASN A C 1
ATOM 1465 O O . ASN A 1 187 ? 1.440 -1.751 -32.863 1.00 80.56 187 ASN A O 1
ATOM 1469 N N . VAL A 1 188 ? 0.733 -3.236 -31.325 1.00 79.31 188 VAL A N 1
ATOM 1470 C CA . VAL A 1 188 ? 1.802 -4.220 -31.543 1.00 79.31 188 VAL A CA 1
ATOM 1471 C C . VAL A 1 188 ? 1.642 -4.996 -32.853 1.00 79.31 188 VAL A C 1
ATOM 1473 O O . VAL A 1 188 ? 2.654 -5.472 -33.365 1.00 79.31 188 VAL A O 1
ATOM 1476 N N . ASN A 1 189 ? 0.437 -5.050 -33.444 1.00 83.00 189 ASN A N 1
ATOM 1477 C CA . ASN A 1 189 ? 0.136 -5.754 -34.703 1.00 83.00 189 ASN A CA 1
ATOM 1478 C C . ASN A 1 189 ? 0.908 -7.094 -34.814 1.00 83.00 189 ASN A C 1
ATOM 1480 O O . ASN A 1 189 ? 0.984 -7.860 -33.854 1.00 83.00 189 ASN A O 1
ATOM 1484 N N . ASP A 1 190 ? 1.540 -7.355 -35.960 1.00 83.00 190 ASP A N 1
ATOM 1485 C CA . ASP A 1 190 ? 2.358 -8.546 -36.198 1.00 83.00 190 ASP A CA 1
ATOM 1486 C C . ASP A 1 190 ? 3.823 -8.395 -35.744 1.00 83.00 190 ASP A C 1
ATOM 1488 O O . ASP A 1 190 ? 4.632 -9.294 -35.972 1.00 83.00 190 ASP A O 1
ATOM 1492 N N . LYS A 1 191 ? 4.211 -7.303 -35.063 1.00 79.06 191 LYS A N 1
ATOM 1493 C CA . LYS A 1 191 ? 5.613 -7.089 -34.637 1.00 79.06 191 LYS A CA 1
ATOM 1494 C C . LYS A 1 191 ? 6.130 -8.191 -33.707 1.00 79.06 191 LYS A C 1
ATOM 1496 O O . LYS A 1 191 ? 7.335 -8.419 -33.655 1.00 79.06 191 LYS A O 1
ATOM 1501 N N . LEU A 1 192 ? 5.233 -8.867 -32.985 1.00 82.12 192 LEU A N 1
ATOM 1502 C CA . LEU A 1 192 ? 5.557 -9.990 -32.097 1.00 82.12 192 LEU A CA 1
ATOM 1503 C C . LEU A 1 192 ? 5.693 -11.335 -32.832 1.00 82.12 192 LEU A C 1
ATOM 1505 O O . LEU A 1 192 ? 6.161 -12.300 -32.238 1.00 82.12 192 LEU A O 1
ATOM 1509 N N . ARG A 1 193 ? 5.284 -11.420 -34.105 1.00 86.38 193 ARG A N 1
ATOM 1510 C CA . ARG A 1 193 ? 5.348 -12.655 -34.910 1.00 86.38 193 ARG A CA 1
ATOM 1511 C C . ARG A 1 193 ? 6.654 -12.814 -35.680 1.00 86.38 193 ARG A C 1
ATOM 1513 O O . ARG A 1 193 ? 6.922 -13.889 -36.208 1.00 86.38 193 ARG A O 1
ATOM 1520 N N . HIS A 1 194 ? 7.453 -11.756 -35.757 1.00 86.25 194 HIS A N 1
ATOM 1521 C CA . HIS A 1 194 ? 8.711 -11.742 -36.487 1.00 86.25 194 HIS A CA 1
ATOM 1522 C C . HIS A 1 194 ? 9.890 -11.629 -35.525 1.00 86.25 194 HIS A C 1
ATOM 1524 O O . HIS A 1 194 ? 9.853 -10.887 -34.544 1.00 86.25 194 HIS A O 1
ATOM 1530 N N . THR A 1 195 ? 10.947 -12.368 -35.837 1.00 88.88 195 THR A N 1
ATOM 1531 C CA . THR A 1 195 ? 12.236 -12.317 -35.146 1.00 88.88 195 THR A CA 1
ATOM 1532 C C . THR A 1 195 ? 13.337 -12.070 -36.176 1.00 88.88 195 THR A C 1
ATOM 1534 O O . THR A 1 195 ? 13.093 -12.134 -37.384 1.00 88.88 195 THR A O 1
ATOM 1537 N N . ALA A 1 196 ? 14.566 -11.839 -35.718 1.00 87.69 196 ALA A N 1
ATOM 1538 C CA . ALA A 1 196 ? 15.730 -11.714 -36.592 1.00 87.69 196 ALA A CA 1
ATOM 1539 C C . ALA A 1 196 ? 16.088 -13.003 -37.376 1.00 87.69 196 ALA A C 1
ATOM 1541 O O . ALA A 1 196 ? 16.972 -12.969 -38.235 1.00 87.69 196 ALA A O 1
ATOM 1542 N N . TRP A 1 197 ? 15.418 -14.136 -37.122 1.00 90.50 197 TRP A N 1
ATOM 1543 C CA . TRP A 1 197 ? 15.657 -15.392 -37.834 1.00 90.50 197 TRP A CA 1
ATOM 1544 C C . TRP A 1 197 ? 15.088 -15.373 -39.255 1.00 90.50 197 TRP A C 1
ATOM 1546 O O . TRP A 1 197 ? 13.905 -15.109 -39.472 1.00 90.50 197 TRP A O 1
ATOM 1556 N N . LYS A 1 198 ? 15.925 -15.733 -40.234 1.00 89.38 198 LYS A N 1
ATOM 1557 C CA . LYS A 1 198 ? 15.516 -15.987 -41.620 1.00 89.38 198 LYS A CA 1
ATOM 1558 C C . LYS A 1 198 ? 15.902 -17.415 -42.020 1.00 89.38 198 LYS A C 1
ATOM 1560 O O . LYS A 1 198 ? 16.896 -17.943 -41.512 1.00 89.38 198 LYS A O 1
ATOM 1565 N N . PRO A 1 199 ? 15.151 -18.061 -42.930 1.00 89.38 199 PRO A N 1
ATOM 1566 C CA . PRO A 1 199 ? 15.548 -19.354 -43.472 1.00 89.38 199 PRO A CA 1
ATOM 1567 C C . PRO A 1 199 ? 16.972 -19.299 -44.040 1.00 89.38 199 PRO A C 1
ATOM 1569 O O . PRO A 1 199 ? 17.286 -18.433 -44.855 1.00 89.38 199 PRO A O 1
ATOM 1572 N N . GLY A 1 200 ? 17.835 -20.212 -43.591 1.00 86.12 200 GLY A N 1
ATOM 1573 C CA . GLY A 1 200 ? 19.230 -20.302 -44.037 1.00 86.12 200 GLY A CA 1
ATOM 1574 C C . GLY A 1 200 ? 20.235 -19.420 -43.283 1.00 86.12 200 GLY A C 1
ATOM 1575 O O . GLY A 1 200 ? 21.422 -19.473 -43.606 1.00 86.12 200 GLY A O 1
ATOM 1576 N N . THR A 1 201 ? 19.817 -18.642 -42.277 1.00 90.44 201 THR A N 1
ATOM 1577 C CA . THR A 1 201 ? 20.751 -17.887 -41.424 1.00 90.44 201 THR A CA 1
ATOM 1578 C C . THR A 1 201 ? 21.619 -18.830 -40.585 1.00 90.44 201 THR A C 1
ATOM 1580 O O . THR A 1 201 ? 21.124 -19.807 -40.021 1.00 90.44 201 THR A O 1
ATOM 1583 N N . ARG A 1 202 ? 22.923 -18.543 -40.481 1.00 90.19 202 ARG A N 1
ATOM 1584 C CA . ARG A 1 202 ? 23.851 -19.363 -39.690 1.00 90.19 202 ARG A CA 1
ATOM 1585 C C . ARG A 1 202 ? 23.706 -19.095 -38.193 1.00 90.19 202 ARG A C 1
ATOM 1587 O O . ARG A 1 202 ? 23.380 -17.989 -37.767 1.00 90.19 202 ARG A O 1
ATOM 1594 N N . LEU A 1 203 ? 24.010 -20.122 -37.405 1.00 91.25 203 LEU A N 1
ATOM 1595 C CA . LEU A 1 203 ? 24.057 -20.064 -35.947 1.00 91.25 203 LEU A CA 1
ATOM 1596 C C . LEU A 1 203 ? 25.360 -19.393 -35.498 1.00 91.25 203 LEU A C 1
ATOM 1598 O O . LEU A 1 203 ? 26.443 -19.923 -35.756 1.00 91.25 203 LEU A O 1
ATOM 1602 N N . ALA A 1 204 ? 25.264 -18.248 -34.826 1.00 90.25 204 ALA A N 1
ATOM 1603 C CA . ALA A 1 204 ? 26.408 -17.496 -34.323 1.00 90.25 204 ALA A CA 1
ATOM 1604 C C . ALA A 1 204 ? 26.441 -17.465 -32.789 1.00 90.25 204 ALA A C 1
ATOM 1606 O O . ALA A 1 204 ? 25.404 -17.445 -32.127 1.00 90.25 204 ALA A O 1
ATOM 1607 N N . ARG A 1 205 ? 27.646 -17.457 -32.209 1.00 87.56 205 ARG A N 1
ATOM 1608 C CA . ARG A 1 205 ? 27.839 -17.368 -30.755 1.00 87.56 205 ARG A CA 1
ATOM 1609 C C . ARG A 1 205 ? 27.698 -15.920 -30.278 1.00 87.56 205 ARG A C 1
ATOM 1611 O O . ARG A 1 205 ? 28.429 -15.043 -30.735 1.00 87.56 205 ARG A O 1
ATOM 1618 N N . ASP A 1 206 ? 26.819 -15.699 -29.311 1.00 83.25 206 ASP A N 1
ATOM 1619 C CA . ASP A 1 206 ? 26.645 -14.418 -28.617 1.00 83.25 206 ASP A CA 1
ATOM 1620 C C . ASP A 1 206 ? 27.809 -14.153 -27.632 1.00 83.25 206 ASP A C 1
ATOM 1622 O O . ASP A 1 206 ? 28.232 -15.093 -26.951 1.00 83.25 206 ASP A O 1
ATOM 1626 N N . PRO A 1 207 ? 28.373 -12.930 -27.525 1.00 76.50 207 PRO A N 1
ATOM 1627 C CA . PRO A 1 207 ? 28.108 -11.704 -28.299 1.00 76.50 207 PRO A CA 1
ATOM 1628 C C . PRO A 1 207 ? 29.037 -11.494 -29.500 1.00 76.50 207 PRO A C 1
ATOM 1630 O O . PRO A 1 207 ? 28.936 -10.491 -30.199 1.00 76.50 207 PRO A O 1
ATOM 1633 N N . ASN A 1 208 ? 29.956 -12.426 -29.747 1.00 77.19 208 ASN A N 1
ATOM 1634 C CA . ASN A 1 208 ? 31.057 -12.223 -30.690 1.00 77.19 208 ASN A CA 1
ATOM 1635 C C . ASN A 1 208 ? 30.662 -12.475 -32.158 1.00 77.19 208 ASN A C 1
ATOM 1637 O O . ASN A 1 208 ? 31.502 -12.331 -33.042 1.00 77.19 208 ASN A O 1
ATOM 1641 N N . GLY A 1 209 ? 29.434 -12.933 -32.424 1.00 80.25 209 GLY A N 1
ATOM 1642 C CA . GLY A 1 209 ? 28.899 -13.142 -33.773 1.00 80.25 209 GLY A CA 1
ATOM 1643 C C . GLY A 1 209 ? 29.587 -14.255 -34.573 1.00 80.25 209 GLY A C 1
ATOM 1644 O O . GLY A 1 209 ? 29.361 -14.382 -35.773 1.00 80.25 209 GLY A O 1
ATOM 1645 N N . ARG A 1 210 ? 30.434 -15.076 -33.938 1.00 87.00 210 ARG A N 1
ATOM 1646 C CA . ARG A 1 210 ? 31.221 -16.109 -34.626 1.00 87.00 210 ARG A CA 1
ATOM 1647 C C . ARG A 1 210 ? 30.326 -17.290 -35.030 1.00 87.00 210 ARG A C 1
ATOM 1649 O O . ARG A 1 210 ? 29.738 -17.894 -34.128 1.00 87.00 210 ARG A O 1
ATOM 1656 N N . PRO A 1 211 ? 30.274 -17.679 -36.319 1.00 89.12 211 PRO A N 1
ATOM 1657 C CA . PRO A 1 211 ? 29.521 -18.851 -36.752 1.00 89.12 211 PRO A CA 1
ATOM 1658 C C . PRO A 1 211 ? 30.023 -20.132 -36.079 1.00 89.12 211 PRO A C 1
ATOM 1660 O O . PRO A 1 211 ? 31.232 -20.348 -35.950 1.00 89.12 211 PRO A O 1
ATOM 1663 N N . ILE A 1 212 ? 29.090 -20.978 -35.654 1.00 89.31 212 ILE A N 1
ATOM 1664 C CA . ILE A 1 212 ? 29.358 -22.235 -34.956 1.00 89.31 212 ILE A CA 1
ATOM 1665 C C . ILE A 1 212 ? 29.457 -23.359 -35.988 1.00 89.31 212 ILE A C 1
ATOM 1667 O O . ILE A 1 212 ? 28.542 -23.558 -36.788 1.00 89.31 212 ILE A O 1
ATOM 1671 N N . LYS A 1 213 ? 30.555 -24.122 -35.972 1.00 89.00 213 LYS A N 1
ATOM 1672 C CA . LYS A 1 213 ? 30.650 -25.363 -36.752 1.00 89.00 213 LYS A CA 1
ATOM 1673 C C . LYS A 1 213 ? 30.035 -26.515 -35.964 1.00 89.00 213 LYS A C 1
ATOM 1675 O O . LYS A 1 213 ? 30.184 -26.585 -34.749 1.00 89.00 213 LYS A O 1
ATOM 1680 N N . ALA A 1 214 ? 29.428 -27.475 -36.659 1.00 85.62 214 ALA A N 1
ATOM 1681 C CA . ALA A 1 214 ? 28.871 -28.672 -36.021 1.00 85.62 214 ALA A CA 1
ATOM 1682 C C . ALA A 1 214 ? 29.930 -29.501 -35.261 1.00 85.62 214 ALA A C 1
ATOM 1684 O O . ALA A 1 214 ? 29.615 -30.125 -34.251 1.00 85.62 214 ALA A O 1
ATOM 1685 N N . SER A 1 215 ? 31.192 -29.469 -35.710 1.00 87.38 215 SER A N 1
ATOM 1686 C CA . SER A 1 215 ? 32.332 -30.095 -35.021 1.00 87.38 215 SER A CA 1
ATOM 1687 C C . SER A 1 215 ? 32.636 -29.480 -33.657 1.00 87.38 215 SER A C 1
ATOM 1689 O O . SER A 1 215 ? 33.208 -30.154 -32.809 1.00 87.38 215 SER A O 1
ATOM 1691 N N . ASP A 1 216 ? 32.271 -28.213 -33.451 1.00 85.44 216 ASP A N 1
ATOM 1692 C CA . ASP A 1 216 ? 32.615 -27.464 -32.242 1.00 85.44 216 ASP A CA 1
ATOM 1693 C C . ASP A 1 216 ? 31.630 -27.768 -31.099 1.00 85.44 216 ASP A C 1
ATOM 1695 O O . ASP A 1 216 ? 31.931 -27.515 -29.935 1.00 85.44 216 ASP A O 1
ATOM 1699 N N . VAL A 1 217 ? 30.455 -28.327 -31.413 1.00 87.25 217 VAL A N 1
ATOM 1700 C CA . VAL A 1 217 ? 29.404 -28.634 -30.436 1.00 87.25 217 VAL A CA 1
ATOM 1701 C C . VAL A 1 217 ? 29.598 -30.050 -29.899 1.00 87.25 217 VAL A C 1
ATOM 1703 O O . VAL A 1 217 ? 29.441 -31.028 -30.634 1.00 87.25 217 VAL A O 1
ATOM 1706 N N . THR A 1 218 ? 29.926 -30.173 -28.615 1.00 87.25 218 THR A N 1
ATOM 1707 C CA . THR A 1 218 ? 30.090 -31.464 -27.933 1.00 87.25 218 THR A CA 1
ATOM 1708 C C . THR A 1 218 ? 28.759 -31.965 -27.370 1.00 87.25 218 THR A C 1
ATOM 1710 O O . THR A 1 218 ? 27.871 -31.171 -27.049 1.00 87.25 218 THR A O 1
ATOM 1713 N N . VAL A 1 219 ? 28.601 -33.287 -27.259 1.00 85.12 219 VAL A N 1
ATOM 1714 C CA . VAL A 1 219 ? 27.402 -33.899 -26.660 1.00 85.12 219 VAL A CA 1
ATOM 1715 C C . VAL A 1 219 ? 27.293 -33.464 -25.196 1.00 85.12 219 VAL A C 1
ATOM 1717 O O . VAL A 1 219 ? 28.290 -33.470 -24.475 1.00 85.12 219 VAL A O 1
ATOM 1720 N N . GLY A 1 220 ? 26.104 -33.017 -24.784 1.00 77.94 220 GLY A N 1
ATOM 1721 C CA . GLY A 1 220 ? 25.859 -32.487 -23.436 1.00 77.94 220 GLY A CA 1
ATOM 1722 C C . GLY A 1 220 ? 26.301 -31.033 -23.211 1.00 77.94 220 GLY A C 1
ATOM 1723 O O . GLY A 1 220 ? 26.170 -30.525 -22.100 1.00 77.94 220 GLY A O 1
ATOM 1724 N N . SER A 1 221 ? 26.803 -30.336 -24.239 1.00 81.31 221 SER A N 1
ATOM 1725 C CA . SER A 1 221 ? 27.072 -28.893 -24.167 1.00 81.31 221 SER A CA 1
ATOM 1726 C C . SER A 1 221 ? 25.869 -28.059 -24.612 1.00 81.31 221 SER A C 1
ATOM 1728 O O . SER A 1 221 ? 25.100 -28.463 -25.487 1.00 81.31 221 SER A O 1
ATOM 1730 N N . VAL A 1 222 ? 25.728 -26.872 -24.015 1.00 85.25 222 VAL A N 1
ATOM 1731 C CA . VAL A 1 222 ? 24.686 -25.893 -24.344 1.00 85.25 222 VAL A CA 1
ATOM 1732 C C . VAL A 1 222 ? 25.349 -24.612 -24.827 1.00 85.25 222 VAL A C 1
ATOM 1734 O O . VAL A 1 222 ? 26.227 -24.061 -24.165 1.00 85.25 222 VAL A O 1
ATOM 1737 N N . TYR A 1 223 ? 24.936 -24.146 -26.000 1.00 87.50 223 TYR A N 1
ATOM 1738 C CA . TYR A 1 223 ? 25.441 -22.924 -26.610 1.00 87.50 223 TYR A CA 1
ATOM 1739 C C . TYR A 1 223 ? 24.320 -21.888 -26.654 1.00 87.50 223 TYR A C 1
ATOM 1741 O O . TYR A 1 223 ? 23.222 -22.186 -27.121 1.00 87.50 223 TYR A O 1
ATOM 1749 N N . HIS A 1 224 ? 24.610 -20.660 -26.220 1.00 88.81 224 HIS A N 1
ATOM 1750 C CA . HIS A 1 224 ? 23.748 -19.509 -26.486 1.00 88.81 224 HIS A CA 1
ATOM 1751 C C . HIS A 1 224 ? 24.002 -19.013 -27.907 1.00 88.81 224 HIS A C 1
ATOM 1753 O O . HIS A 1 224 ? 25.136 -18.670 -28.264 1.00 88.81 224 HIS A O 1
ATOM 1759 N N . VAL A 1 225 ? 22.948 -19.014 -28.717 1.00 91.00 225 VAL A N 1
ATOM 1760 C CA . VAL A 1 225 ? 23.035 -18.773 -30.153 1.00 91.00 225 VAL A CA 1
ATOM 1761 C C . VAL A 1 225 ? 22.096 -17.651 -30.571 1.00 91.00 225 VAL A C 1
ATOM 1763 O O . VAL A 1 225 ? 20.962 -17.550 -30.105 1.00 91.00 225 VAL A O 1
ATOM 1766 N N . VAL A 1 226 ? 22.591 -16.824 -31.484 1.00 91.75 226 VAL A N 1
ATOM 1767 C CA . VAL A 1 226 ? 21.863 -15.747 -32.159 1.00 91.75 226 VAL A CA 1
ATOM 1768 C C . VAL A 1 226 ? 22.028 -15.893 -33.678 1.00 91.75 226 VAL A C 1
ATOM 1770 O O . VAL A 1 226 ? 22.976 -16.555 -34.123 1.00 91.75 226 VAL A O 1
ATOM 1773 N N . PRO A 1 227 ? 21.128 -15.318 -34.497 1.00 91.69 227 PRO A N 1
ATOM 1774 C CA . PRO A 1 227 ? 21.309 -15.303 -35.944 1.00 91.69 227 PRO A CA 1
ATOM 1775 C C . PRO A 1 227 ? 22.579 -14.532 -36.328 1.00 91.69 227 PRO A C 1
ATOM 1777 O O . PRO A 1 227 ? 22.871 -13.469 -35.778 1.00 91.69 227 PRO A O 1
ATOM 1780 N N . GLU A 1 228 ? 23.338 -15.064 -37.286 1.00 85.69 228 GLU A N 1
ATOM 1781 C CA . GLU A 1 228 ? 24.484 -14.369 -37.882 1.00 85.69 228 GLU A CA 1
ATOM 1782 C C . GLU A 1 228 ? 24.067 -12.987 -38.418 1.00 85.69 228 GLU A C 1
ATOM 1784 O O . GLU A 1 228 ? 23.071 -12.861 -39.132 1.00 85.69 228 GLU A O 1
ATOM 1789 N N . GLY A 1 229 ? 24.839 -11.953 -38.067 1.00 82.50 229 GLY A N 1
ATOM 1790 C CA . GLY A 1 229 ? 24.567 -10.560 -38.437 1.00 82.50 229 GLY A CA 1
ATOM 1791 C C . GLY A 1 229 ? 23.890 -9.717 -37.351 1.00 82.50 229 GLY A C 1
ATOM 1792 O O . GLY A 1 229 ? 23.723 -8.525 -37.566 1.00 82.50 229 GLY A O 1
ATOM 1793 N N . LEU A 1 230 ? 23.542 -10.295 -36.195 1.00 84.75 230 LEU A N 1
ATOM 1794 C CA . LEU A 1 230 ? 23.070 -9.547 -35.025 1.00 84.75 230 LEU A CA 1
ATOM 1795 C C . LEU A 1 230 ? 24.261 -9.175 -34.122 1.00 84.75 230 LEU A C 1
ATOM 1797 O O . LEU A 1 230 ? 24.707 -10.011 -33.332 1.00 84.75 230 LEU A O 1
ATOM 1801 N N . MET A 1 231 ? 24.802 -7.954 -34.247 1.00 80.88 231 MET A N 1
ATOM 1802 C CA . MET A 1 231 ? 26.017 -7.535 -33.529 1.00 80.88 231 MET A CA 1
ATOM 1803 C C . MET A 1 231 ? 25.772 -6.423 -32.492 1.00 80.88 231 MET A C 1
ATOM 1805 O O . MET A 1 231 ? 24.904 -5.565 -32.677 1.00 80.88 231 MET A O 1
ATOM 1809 N N . PRO A 1 232 ? 26.559 -6.384 -31.394 1.00 78.31 232 PRO A N 1
ATOM 1810 C CA . PRO A 1 232 ? 26.540 -5.258 -30.465 1.00 78.31 232 PRO A CA 1
ATOM 1811 C C . PRO A 1 232 ? 26.877 -3.942 -31.183 1.00 78.31 232 PRO A C 1
ATOM 1813 O O . PRO A 1 232 ? 27.941 -3.820 -31.784 1.00 78.31 232 PRO A O 1
ATOM 1816 N N . GLY A 1 233 ? 25.987 -2.952 -31.086 1.00 76.94 233 GLY A N 1
ATOM 1817 C CA . GLY A 1 233 ? 26.140 -1.639 -31.731 1.00 76.94 233 GLY A CA 1
ATOM 1818 C C . GLY A 1 233 ? 25.094 -1.349 -32.808 1.00 76.94 233 GLY A C 1
ATOM 1819 O O . GLY A 1 233 ? 24.881 -0.182 -33.133 1.00 76.94 233 GLY A O 1
ATOM 1820 N N . ASP A 1 234 ? 24.388 -2.373 -33.294 1.00 80.06 234 ASP A N 1
ATOM 1821 C CA . ASP A 1 234 ? 23.269 -2.187 -34.216 1.00 80.06 234 ASP A CA 1
ATOM 1822 C C . ASP A 1 234 ? 22.062 -1.552 -33.505 1.00 80.06 234 ASP A C 1
ATOM 1824 O O . ASP A 1 234 ? 21.749 -1.853 -32.345 1.00 80.06 234 ASP A O 1
ATOM 1828 N N . HIS A 1 235 ? 21.347 -0.671 -34.209 1.00 76.62 235 HIS A N 1
ATOM 1829 C CA . HIS A 1 235 ? 20.127 -0.056 -33.688 1.00 76.62 235 HIS A CA 1
ATOM 1830 C C . HIS A 1 235 ? 19.068 -1.137 -33.416 1.00 76.62 235 HIS A C 1
ATOM 1832 O O . HIS A 1 235 ? 18.682 -1.871 -34.322 1.00 76.62 235 HIS A O 1
ATOM 1838 N N . GLY A 1 236 ? 18.579 -1.230 -32.175 1.00 79.69 236 GLY A N 1
ATOM 1839 C CA . GLY A 1 236 ? 17.621 -2.268 -31.768 1.00 79.69 236 GLY A CA 1
ATOM 1840 C C . GLY A 1 236 ? 18.249 -3.639 -31.475 1.00 79.69 236 GLY A C 1
ATOM 1841 O O . GLY A 1 236 ? 17.518 -4.610 -31.295 1.00 79.69 236 GLY A O 1
ATOM 1842 N N . TYR A 1 237 ? 19.583 -3.744 -31.370 1.00 85.31 237 TYR A N 1
ATOM 1843 C CA . TYR A 1 237 ? 20.284 -5.001 -31.059 1.00 85.31 237 TYR A CA 1
ATOM 1844 C C . TYR A 1 237 ? 19.693 -5.735 -29.848 1.00 85.31 237 TYR A C 1
ATOM 1846 O O . TYR A 1 237 ? 19.426 -6.931 -29.919 1.00 85.31 237 TYR A O 1
ATOM 1854 N N . LEU A 1 238 ? 19.456 -5.024 -28.739 1.00 87.25 238 LEU A N 1
ATOM 1855 C CA . LEU A 1 238 ? 18.912 -5.629 -27.518 1.00 87.25 238 LEU A CA 1
ATOM 1856 C C . LEU A 1 238 ? 17.475 -6.135 -27.706 1.00 87.25 238 LEU A C 1
ATOM 1858 O O . LEU A 1 238 ? 17.116 -7.170 -27.150 1.00 87.25 238 LEU A O 1
ATOM 1862 N N . GLU A 1 239 ? 16.675 -5.435 -28.507 1.00 87.25 239 GLU A N 1
ATOM 1863 C CA . GLU A 1 239 ? 15.275 -5.775 -28.778 1.00 87.25 239 GLU A CA 1
ATOM 1864 C C . GLU A 1 239 ? 15.176 -7.024 -29.656 1.00 87.25 239 GLU A C 1
ATOM 1866 O O . GLU A 1 239 ? 14.410 -7.940 -29.359 1.00 87.25 239 GLU A O 1
ATOM 1871 N N . GLU A 1 240 ? 15.989 -7.101 -30.710 1.00 87.62 240 GLU A N 1
ATOM 1872 C CA . GLU A 1 240 ? 16.030 -8.269 -31.590 1.00 87.62 240 GLU A CA 1
ATOM 1873 C C . GLU A 1 240 ? 16.717 -9.465 -30.924 1.00 87.62 240 GLU A C 1
ATOM 1875 O O . GLU A 1 240 ? 16.252 -10.598 -31.057 1.00 87.62 240 GLU A O 1
ATOM 1880 N N . LYS A 1 241 ? 17.748 -9.231 -30.105 1.00 87.75 241 LYS A N 1
ATOM 1881 C CA . LYS A 1 241 ? 18.373 -10.274 -29.282 1.00 87.75 241 LYS A CA 1
ATOM 1882 C C . LYS A 1 241 ? 17.388 -10.887 -28.293 1.00 87.75 241 LYS A C 1
ATOM 1884 O O . LYS A 1 241 ? 17.380 -12.107 -28.140 1.00 87.75 241 LYS A O 1
ATOM 1889 N N . ALA A 1 242 ? 16.536 -10.073 -27.666 1.00 86.88 242 ALA A N 1
ATOM 1890 C CA . ALA A 1 242 ? 15.518 -10.559 -26.737 1.00 86.88 242 ALA A CA 1
ATOM 1891 C C . ALA A 1 242 ? 14.519 -11.525 -27.401 1.00 86.88 242 ALA A C 1
ATOM 1893 O O . ALA A 1 242 ? 14.026 -12.436 -26.742 1.00 86.88 242 ALA A O 1
ATOM 1894 N N . LYS A 1 243 ? 14.247 -11.362 -28.702 1.00 88.19 243 LYS A N 1
ATOM 1895 C CA . LYS A 1 243 ? 13.349 -12.243 -29.469 1.00 88.19 243 LYS A CA 1
ATOM 1896 C C . LYS A 1 243 ? 14.057 -13.445 -30.099 1.00 88.19 243 LYS A C 1
ATOM 1898 O O . LYS A 1 243 ? 13.411 -14.451 -30.374 1.00 88.19 243 LYS A O 1
ATOM 1903 N N . ALA A 1 244 ? 15.349 -13.318 -30.408 1.00 89.81 244 ALA A N 1
ATOM 1904 C CA . ALA A 1 244 ? 16.069 -14.258 -31.267 1.00 89.81 244 ALA A CA 1
ATOM 1905 C C . ALA A 1 244 ? 17.022 -15.212 -30.526 1.00 89.81 244 ALA A C 1
ATOM 1907 O O . ALA A 1 244 ? 17.548 -16.126 -31.158 1.00 89.81 244 ALA A O 1
ATOM 1908 N N . ALA A 1 245 ? 17.263 -15.028 -29.226 1.00 89.75 245 ALA A N 1
ATOM 1909 C CA . ALA A 1 245 ? 18.150 -15.904 -28.463 1.00 89.75 245 ALA A CA 1
ATOM 1910 C C . ALA A 1 245 ? 17.597 -17.339 -28.373 1.00 89.75 245 ALA A C 1
ATOM 1912 O O . ALA A 1 245 ? 16.495 -17.562 -27.873 1.00 89.75 245 ALA A O 1
ATOM 1913 N N . VAL A 1 246 ? 18.386 -18.317 -28.822 1.00 90.62 246 VAL A N 1
ATOM 1914 C CA . VAL A 1 246 ? 18.052 -19.749 -28.754 1.00 90.62 246 VAL A CA 1
ATOM 1915 C C . VAL A 1 246 ? 19.185 -20.547 -28.114 1.00 90.62 246 VAL A C 1
ATOM 1917 O O . VAL A 1 246 ? 20.341 -20.115 -28.089 1.00 90.62 246 VAL A O 1
ATOM 1920 N N . LEU A 1 247 ? 18.852 -21.731 -27.598 1.00 91.00 247 LEU A N 1
ATOM 1921 C CA . LEU A 1 247 ? 19.828 -22.692 -27.093 1.00 91.00 247 LEU A CA 1
ATOM 1922 C C . LEU A 1 247 ? 20.071 -23.777 -28.138 1.00 91.00 247 LEU A C 1
ATOM 1924 O O . LEU A 1 247 ? 19.138 -24.450 -28.569 1.00 91.00 247 LEU A O 1
ATOM 1928 N N . LEU A 1 248 ? 21.333 -23.960 -28.517 1.00 90.25 248 LEU A N 1
ATOM 1929 C CA . LEU A 1 248 ? 21.762 -25.102 -29.315 1.00 90.25 248 LEU A CA 1
ATOM 1930 C C . LEU A 1 248 ? 22.288 -26.187 -28.377 1.00 90.25 248 LEU A C 1
ATOM 1932 O O . LEU A 1 248 ? 23.248 -25.958 -27.638 1.00 90.25 248 LEU A O 1
ATOM 1936 N N . VAL A 1 249 ? 21.659 -27.359 -28.436 1.00 89.19 249 VAL A N 1
ATOM 1937 C CA . VAL A 1 249 ? 22.018 -28.543 -27.650 1.00 89.19 249 VAL A CA 1
ATOM 1938 C C . VAL A 1 249 ? 22.302 -29.692 -28.606 1.00 89.19 249 VAL A C 1
ATOM 1940 O O . VAL A 1 249 ? 21.530 -29.935 -29.533 1.00 89.19 249 VAL A O 1
ATOM 1943 N N . ARG A 1 250 ? 23.413 -30.401 -28.387 1.00 87.25 250 ARG A N 1
ATOM 1944 C CA . ARG A 1 250 ? 23.722 -31.641 -29.106 1.00 87.25 250 ARG A CA 1
ATOM 1945 C C . ARG A 1 250 ? 23.440 -32.839 -28.207 1.00 87.25 250 ARG A C 1
ATOM 1947 O O . ARG A 1 250 ? 24.066 -32.980 -27.156 1.00 87.25 250 ARG A O 1
ATOM 1954 N N . VAL A 1 251 ? 22.523 -33.683 -28.661 1.00 86.69 251 VAL A N 1
ATOM 1955 C CA . VAL A 1 251 ? 22.083 -34.916 -27.993 1.00 86.69 251 VAL A CA 1
ATOM 1956 C C . VAL A 1 251 ? 22.746 -36.122 -28.665 1.00 86.69 251 VAL A C 1
ATOM 1958 O O . VAL A 1 251 ? 23.152 -36.035 -29.830 1.00 86.69 251 VAL A O 1
ATOM 1961 N N . ASP A 1 252 ? 22.909 -37.217 -27.924 1.00 85.38 252 ASP A N 1
ATOM 1962 C CA . ASP A 1 252 ? 23.353 -38.489 -28.490 1.00 85.38 252 ASP A CA 1
ATOM 1963 C C . ASP A 1 252 ? 22.258 -39.048 -29.421 1.00 85.38 252 ASP A C 1
ATOM 1965 O O . ASP A 1 252 ? 21.102 -39.148 -29.004 1.00 85.38 252 ASP A O 1
ATOM 1969 N N . PRO A 1 253 ? 22.572 -39.418 -30.677 1.00 84.81 253 PRO A N 1
ATOM 1970 C CA . PRO A 1 253 ? 21.583 -39.984 -31.591 1.00 84.81 253 PRO A CA 1
ATOM 1971 C C . PRO A 1 253 ? 20.853 -41.221 -31.051 1.00 84.81 253 PRO A C 1
ATOM 1973 O O . PRO A 1 253 ? 19.723 -41.463 -31.455 1.00 84.81 253 PRO A O 1
ATOM 1976 N N . SER A 1 254 ? 21.471 -41.992 -30.150 1.00 87.50 254 SER A N 1
ATOM 1977 C CA . SER A 1 254 ? 20.849 -43.173 -29.534 1.00 87.50 254 SER A CA 1
ATOM 1978 C C . SER A 1 254 ? 19.711 -42.846 -28.557 1.00 87.50 254 SER A C 1
ATOM 1980 O O . SER A 1 254 ? 18.902 -43.722 -28.259 1.00 87.50 254 SER A O 1
ATOM 1982 N N . GLU A 1 255 ? 19.617 -41.597 -28.088 1.00 84.56 255 GLU A N 1
ATOM 1983 C CA . GLU A 1 255 ? 18.544 -41.116 -27.206 1.00 84.56 255 GLU A CA 1
ATOM 1984 C C . GLU A 1 255 ? 17.346 -40.541 -27.981 1.00 84.56 255 GLU A C 1
ATOM 1986 O O . GLU A 1 255 ? 16.293 -40.284 -27.394 1.00 84.56 255 GLU A O 1
ATOM 1991 N N . LEU A 1 256 ? 17.482 -40.327 -29.295 1.00 82.62 256 LEU A N 1
ATOM 1992 C CA . LEU A 1 256 ? 16.399 -39.832 -30.142 1.00 82.62 256 LEU A CA 1
ATOM 1993 C C . LEU A 1 256 ? 15.489 -41.003 -30.539 1.00 82.62 256 LEU A C 1
ATOM 1995 O O . LEU A 1 256 ? 15.865 -41.846 -31.350 1.00 82.62 256 LEU A O 1
ATOM 1999 N N . ILE A 1 257 ? 1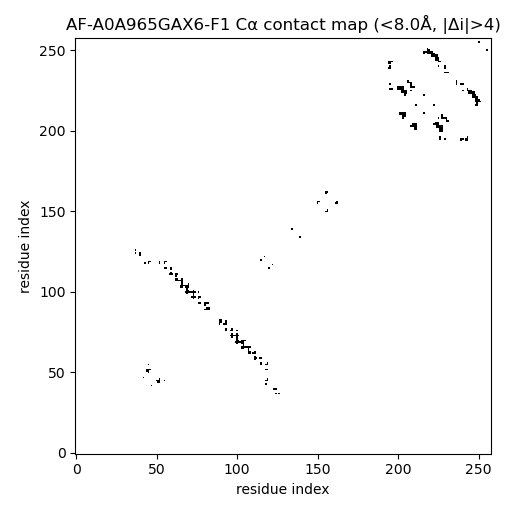4.290 -41.050 -29.957 1.00 81.50 257 ILE A N 1
ATOM 2000 C CA . ILE A 1 257 ? 13.221 -41.969 -30.366 1.00 81.50 257 ILE A CA 1
ATOM 2001 C C . ILE A 1 257 ? 12.386 -41.246 -31.426 1.00 81.50 257 ILE A C 1
ATOM 2003 O O . ILE A 1 257 ? 11.854 -40.170 -31.149 1.00 81.50 257 ILE A O 1
ATOM 2007 N N . GLU A 1 258 ? 12.324 -41.814 -32.629 1.00 63.81 258 GLU A N 1
ATOM 2008 C CA . GLU A 1 258 ? 11.542 -41.296 -33.763 1.00 63.81 258 GLU A CA 1
ATOM 2009 C C . GLU A 1 258 ? 10.063 -41.707 -33.685 1.00 63.81 258 GLU A C 1
ATOM 2011 O O . GLU A 1 258 ? 9.784 -42.857 -33.265 1.00 63.81 258 GLU A O 1
#

Mean predicted aligned error: 15.15 Å

Secondary structure (DSSP, 8-state):
---------PPP--TT-S-----TT----TTPPPP--PPPP---HHHH-HHHHHHHHHHHHHHHHHHHHHHHHHHHHHHHS---TT-HHHHHHHHHHHHHHHHHHHHHHHHHHHHHHHHTS-----------SS--HHHHHHHHHHHHHHHHHH-TTT-HHHHHHHHHHHHHTTHHHHHHHHTSS---GGGGT--S--TTPPEEETTTTEEPPGGG--TT-EEEEEETT--TTSTTHHHHHHHH-EEEEPPPGGG---

Sequence (258 aa):
MSEDSKDLVKQVDSRYSEHEYETGLRVIHEDAVKDPGLEPHRVRMTDKSVKHEKNAVRQVTLLFVISMLGSAFALYSYFAFPIVIGDMNSVRMNTLFLGLGITLGLFGIGVGAVHWAKTLMPDNEVTEERHLTRGSDEKRAAAIEIINLANQESGFSRRKLIRRTLYGALALFPLPGLIIFGDLGPNVNDKLRHTAWKPGTRLARDPNGRPIKASDVTVGSVYHVVPEGLMPGDHGYLEEKAKAAVLLVRVDPSELIE

Solvent-accessible surface area (backbone atoms only — not comparable to full-atom values): 15874 Å² total; per-residue (Å²): 136,81,89,80,81,83,75,79,77,79,82,81,88,64,99,77,68,93,72,89,72,85,74,75,90,64,83,77,60,90,85,55,83,73,82,86,70,81,76,83,84,80,83,52,68,31,82,76,28,73,69,46,33,56,49,51,52,49,53,31,51,49,25,41,49,43,11,55,50,14,43,53,41,18,60,48,27,56,69,75,35,61,72,47,92,93,40,70,64,37,46,50,52,23,53,49,47,26,49,49,11,46,47,36,16,54,48,18,43,52,53,20,52,54,50,37,53,74,61,71,47,89,82,77,88,77,88,74,81,79,78,66,90,68,72,54,72,66,59,50,52,51,52,51,48,53,54,52,48,51,42,61,75,69,30,55,83,75,41,56,66,64,49,51,52,50,53,52,48,65,67,53,62,57,51,64,53,54,52,57,64,62,61,74,55,80,88,57,83,66,65,82,78,61,52,72,71,54,94,88,59,50,54,6,34,70,76,78,44,46,73,65,55,78,87,75,60,48,74,83,42,79,41,64,30,30,45,52,87,67,42,89,86,49,90,60,38,70,63,41,47,73,65,37,64,43,77,49,69,40,74,62,74,89,75,62,82,131

Nearest PDB structures (foldseek):
  8wqx-assembly1_A  TM=3.422E-01  e=1.176E+00  Ureaplasma diversum
  8w7t-assembly1_A-19  TM=4.101E-01  e=4.063E+00  Ureaplasma diversum
  8w7t-assembly1_A-21  TM=4.101E-01  e=4.063E+00  Ureaplasma diversum
  8w7t-assembly1_A-23  TM=4.101E-01  e=4.063E+00  Ureaplasma diversum
  8w7u-assembly1_A  TM=4.113E-01  e=3.830E+00  Ureaplasma diversum

Foldseek 3Di:
DDDDPPDPPDDDDDPPDPDDDDPPPDDDDPPDDDDPDDDPDDDDPLNVDVVQVVVLVVLLVVLQVQLVQLLVQLVVLCVVQDDDPPDPVSVVSSCVRNVRSVCSNVVSNVVSVVSCCVRPNDDDDDDDDDDDPDDDPVVVVVVVVVVVVVCVVVVLVVCVVVVVVVVVCVVCVCVVVCVVVVPPDDDCPCVLVDAPDDPPFFWAAPAVLHGDDPVNADAPDKTWTFTRPLYPPDDCSVVRCVNGTDIDHDHDPVPDDD

Radius of gyration: 38.65 Å; Cα contacts (8 Å, |Δi|>4): 189; chains: 1; bounding box: 85×62×86 Å

pLDDT: mean 84.73, std 15.76, range [33.44, 98.5]